Protein AF-A0A9X0A479-F1 (afdb_monomer)

InterPro domains:
  IPR013594 Dynein heavy chain, tail [PF08385] (44-333)
  IPR026983 Dynein heavy chain [PTHR46532] (51-333)

Sequence (354 aa):
MNRDSGGIVWHSKLYNDSLTPKTAKIFNRRSSFSESSSGLDTTELWTDSPWPARNNVCFTSLNSFMERCNDVLELVQTTQHFEMLTCTAEVGGAGGNSLDSQVKEIHLKFLEAVRSFQQMPHDVLNANETQEFEREFFAFRSVIRDLEHNLADVMRQSFKQCWDTRAKLRLLEVFEGISGRELVQTNLRDTFTTLVHGFTQELLDMRTFFESHMDSPPAYPHLPPVANKLLWLRGFKIHIQEPMSRLHRVSPASLKGDEGWRLRDTYSDIIKDIEKCEAETIRHWQSTMEPELRTKLKQPLLISEPESEGSRPTLHVNFDPELMLLLREVHYLGGETILGTSSRPCPCTAEINR

Foldseek 3Di:
DDDDDPDDDPPPPDDDDDPDPPPDDDPDDDDDDDDDDDDDPPPPPVPVDPDDDPPDPVVVLVVLLVVLVVLVVCVVLLVVLLVLLVVLLVVDDQDPPVLSVLSVVLSVLLVVLVVQLVPDPDDSSDSVPPPVNVVSSVVSVVSSLVSLVSVLVSLVVSLVSDPDLVSNLVSLVSSLSSCPDPSSVVSCVVVLLVSLVVLLVVLVVLVVVCVVCLVPPDDDPPAQPLLRNLLRLVVSLCVLVVSVVSCCVRPVPSLPDDSVVSSVVSSVVSNVVSVVSNVVSVVVLVVVLPVVLVVQVPDDQWDWDDDDPPDDTDIDGPDDVVNVSSVSVCCSVVDCPRVPDDDDDDPPPPPDDD

Mean predicted aligned error: 15.52 Å

Secondary structure (DSSP, 8-state):
---------------SS------------------------TT---TT-SSPPTT-HHHHHHHHHHHHHHHHHHHHHHHHHHHHHHHHHSS--SS-HHHHHHHHHHHHHHHHHHHHHHT--S-TT-TT-HHHHHHHHHHHHHHHHHHHHHHHHHHHHHHHH--SHHHHHHHHHHTHHHHTSHHHHHHHHHHHHHHHHHHHHHHHHHHHHHHHHSSSPPPPTT--HHHHHHHHHHHHHHHHHHHHHHHHHH-TTTTSSHHHHHHHHHHHHHHHHHHHHHHHHHHHHHHHHHHHHHHHTTS-SEEEPP--TT-PPPEEE---HHHHHHHHHHHHHHSHHHH--S----GGGSSS--

Structure (mmCIF, N/CA/C/O backbone):
data_AF-A0A9X0A479-F1
#
_entry.id   AF-A0A9X0A479-F1
#
loop_
_atom_site.group_PDB
_atom_site.id
_atom_site.type_symbol
_atom_site.label_atom_id
_atom_site.label_alt_id
_atom_site.label_comp_id
_atom_site.label_asym_id
_atom_site.label_entity_id
_atom_site.label_seq_id
_atom_site.pdbx_PDB_ins_code
_atom_site.Cartn_x
_atom_site.Cartn_y
_atom_site.Cartn_z
_atom_site.occupancy
_atom_site.B_iso_or_equiv
_atom_site.auth_seq_id
_atom_site.auth_comp_id
_atom_site.auth_asym_id
_atom_site.auth_atom_id
_atom_site.pdbx_PDB_model_num
ATOM 1 N N . MET A 1 1 ? -17.893 50.246 -5.402 1.00 34.44 1 MET A N 1
ATOM 2 C CA . MET A 1 1 ? -17.457 48.909 -5.863 1.00 34.44 1 MET A CA 1
ATOM 3 C C . MET A 1 1 ? -15.937 48.923 -5.790 1.00 34.44 1 MET A C 1
ATOM 5 O O . MET A 1 1 ? -15.372 49.811 -6.396 1.00 34.44 1 MET A O 1
ATOM 9 N N . ASN A 1 2 ? -15.201 48.138 -5.014 1.00 32.62 2 ASN A N 1
ATOM 10 C CA . ASN A 1 2 ? -15.458 46.924 -4.251 1.00 32.62 2 ASN A CA 1
ATOM 11 C C . ASN A 1 2 ? -14.479 46.957 -3.052 1.00 32.62 2 ASN A C 1
ATOM 13 O O . ASN A 1 2 ? -13.333 47.362 -3.231 1.00 32.62 2 ASN A O 1
ATOM 17 N N . ARG A 1 3 ? -14.925 46.617 -1.836 1.00 31.70 3 ARG A N 1
ATOM 18 C CA . ARG A 1 3 ? -14.049 46.437 -0.664 1.00 31.70 3 ARG A CA 1
ATOM 19 C C . ARG A 1 3 ? -13.699 44.953 -0.591 1.00 31.70 3 ARG A C 1
ATOM 21 O O . ARG A 1 3 ? -14.545 44.167 -0.174 1.00 31.70 3 ARG A O 1
ATOM 28 N N . ASP A 1 4 ? -12.480 44.587 -0.970 1.00 34.41 4 ASP A N 1
ATOM 29 C CA . ASP A 1 4 ? -11.977 43.230 -0.755 1.00 34.41 4 ASP A CA 1
ATOM 30 C C . ASP A 1 4 ? -11.660 43.041 0.732 1.00 34.41 4 ASP A C 1
ATOM 32 O O . ASP A 1 4 ? -10.726 43.620 1.286 1.00 34.41 4 ASP A O 1
ATOM 36 N N . SER A 1 5 ? -12.504 42.252 1.391 1.00 35.47 5 SER A N 1
ATOM 37 C CA . SER A 1 5 ? -12.348 41.835 2.783 1.00 35.47 5 SER A CA 1
ATOM 38 C C . SER A 1 5 ? -11.637 40.484 2.791 1.00 35.47 5 SER A C 1
ATOM 40 O O . SER A 1 5 ? -12.278 39.437 2.766 1.00 35.47 5 SER A O 1
ATOM 42 N N . GLY A 1 6 ? -10.304 40.498 2.783 1.00 36.69 6 GLY A N 1
ATOM 43 C CA . GLY A 1 6 ? -9.494 39.304 3.019 1.00 36.69 6 GLY A CA 1
ATOM 44 C C . GLY A 1 6 ? -9.513 38.934 4.503 1.00 36.69 6 GLY A C 1
ATOM 45 O O . GLY A 1 6 ? -8.670 39.394 5.268 1.00 36.69 6 GLY A O 1
ATOM 46 N N . GLY A 1 7 ? -10.496 38.137 4.922 1.00 32.25 7 GLY A N 1
ATOM 47 C CA . GLY A 1 7 ? -10.534 37.547 6.258 1.00 32.25 7 GLY A CA 1
ATOM 48 C C . GLY A 1 7 ? -9.539 36.393 6.361 1.00 32.25 7 GLY A C 1
ATOM 49 O O . GLY A 1 7 ? -9.721 35.358 5.727 1.00 32.25 7 GLY A O 1
ATOM 50 N N . ILE A 1 8 ? -8.490 36.564 7.164 1.00 37.56 8 ILE A N 1
ATOM 51 C CA . ILE A 1 8 ? -7.591 35.478 7.566 1.00 37.56 8 ILE A CA 1
ATOM 52 C C . ILE A 1 8 ? -8.335 34.628 8.601 1.00 37.56 8 ILE A C 1
ATOM 54 O O . ILE A 1 8 ? -8.638 35.096 9.700 1.00 37.56 8 ILE A O 1
ATOM 58 N N . VAL A 1 9 ? -8.645 33.382 8.241 1.00 31.02 9 VAL A N 1
ATOM 59 C CA . VAL A 1 9 ? -9.203 32.384 9.159 1.00 31.02 9 VAL A CA 1
ATOM 60 C C . VAL A 1 9 ? -8.082 31.928 10.089 1.00 31.02 9 VAL A C 1
ATOM 62 O O . VAL A 1 9 ? -7.182 31.188 9.694 1.00 31.02 9 VAL A O 1
ATOM 65 N N . TRP A 1 10 ? -8.118 32.385 11.338 1.00 33.25 10 TRP A N 1
ATOM 66 C CA . TRP A 1 10 ? -7.274 31.832 12.389 1.00 33.25 10 TRP A CA 1
ATOM 67 C C . TRP A 1 10 ? -7.778 30.428 12.725 1.00 33.25 10 TRP A C 1
ATOM 69 O O . TRP A 1 10 ? -8.815 30.267 13.367 1.00 33.25 10 TRP A O 1
ATOM 79 N N . HIS A 1 11 ? -7.052 29.397 12.294 1.00 27.09 11 HIS A N 1
ATOM 80 C CA . HIS A 1 11 ? -7.255 28.051 12.816 1.00 27.09 11 HIS A CA 1
ATOM 81 C C . HIS A 1 11 ? -6.824 28.026 14.287 1.00 27.09 11 HIS A C 1
ATOM 83 O O . HIS A 1 11 ? -5.636 28.033 14.609 1.00 27.09 11 HIS A O 1
ATOM 89 N N . SER A 1 12 ? -7.808 28.009 15.183 1.00 27.80 12 SER A N 1
ATOM 90 C CA . SER A 1 12 ? -7.617 27.690 16.592 1.00 27.80 12 SER A CA 1
ATOM 91 C C . SER A 1 12 ? -7.165 26.232 16.705 1.00 27.80 12 SER A C 1
ATOM 93 O O . SER A 1 12 ? -7.955 25.309 16.516 1.00 27.80 12 SER A O 1
ATOM 95 N N . LYS A 1 13 ? -5.872 26.014 16.973 1.00 34.94 13 LYS A N 1
ATOM 96 C CA . LYS A 1 13 ? -5.369 24.740 17.498 1.00 34.94 13 LYS A CA 1
ATOM 97 C C . LYS A 1 13 ? -5.844 24.608 18.944 1.00 34.94 13 LYS A C 1
ATOM 99 O O . LYS A 1 13 ? -5.120 24.962 19.870 1.00 34.94 13 LYS A O 1
ATOM 104 N N . LEU A 1 14 ? -7.060 24.118 19.130 1.00 35.97 14 LEU A N 1
ATOM 105 C CA . LEU A 1 14 ? -7.501 23.544 20.395 1.00 35.97 14 LEU A CA 1
ATOM 106 C C . LEU A 1 14 ? -7.624 22.036 20.189 1.00 35.97 14 LEU A C 1
ATOM 108 O O . LEU A 1 14 ? -8.143 21.603 19.166 1.00 35.97 14 LEU A O 1
ATOM 112 N N . TYR A 1 15 ? -7.137 21.282 21.173 1.00 39.84 15 TYR A N 1
ATOM 113 C CA . TYR A 1 15 ? -7.084 19.818 21.250 1.00 39.84 15 TYR A CA 1
ATOM 114 C C . TYR A 1 15 ? -5.875 19.153 20.590 1.00 39.84 15 TYR A C 1
ATOM 116 O O . TYR A 1 15 ? -5.972 18.418 19.615 1.00 39.84 15 TYR A O 1
ATOM 124 N N . ASN A 1 16 ? -4.714 19.368 21.208 1.00 34.19 16 ASN A N 1
ATOM 125 C CA . ASN A 1 16 ? -3.752 18.287 21.397 1.00 34.19 16 ASN A CA 1
ATOM 126 C C . ASN A 1 16 ? -2.959 18.574 22.675 1.00 34.19 16 ASN A C 1
ATOM 128 O O . ASN A 1 16 ? -1.895 19.171 22.626 1.00 34.19 16 ASN A O 1
ATOM 132 N N . ASP A 1 17 ? -3.596 18.311 23.813 1.00 35.00 17 ASP A N 1
ATOM 133 C CA . ASP A 1 17 ? -2.983 17.970 25.100 1.00 35.00 17 ASP A CA 1
ATOM 134 C C . ASP A 1 17 ? -4.115 17.915 26.130 1.00 35.00 17 ASP A C 1
ATOM 136 O O . ASP A 1 17 ? -4.883 18.860 26.311 1.00 35.00 17 ASP A O 1
ATOM 140 N N . SER A 1 18 ? -4.262 16.758 26.764 1.00 35.91 18 SER A N 1
ATOM 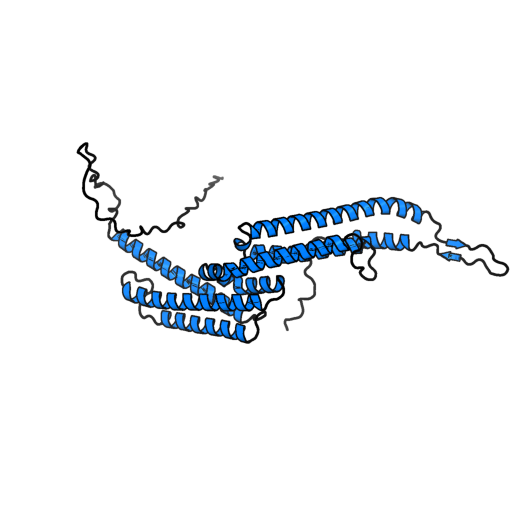141 C CA . SER A 1 18 ? -5.241 16.467 27.809 1.00 35.91 18 SER A CA 1
ATOM 142 C C . SER A 1 18 ? -5.257 17.553 28.896 1.00 35.91 18 SER A C 1
ATOM 144 O O . SER A 1 18 ? -4.352 17.607 29.729 1.00 35.91 18 SER A O 1
ATOM 146 N N . LEU A 1 19 ? -6.310 18.376 28.937 1.00 38.94 19 LEU A N 1
ATOM 147 C CA . LEU A 1 19 ? -6.573 19.353 30.005 1.00 38.94 19 LEU A CA 1
ATOM 148 C C . LEU A 1 19 ? -7.235 18.723 31.243 1.00 38.94 19 LEU A C 1
ATOM 150 O O . LEU A 1 19 ? -8.013 19.362 31.943 1.00 38.94 19 LEU A O 1
ATOM 154 N N . THR A 1 20 ? -6.888 17.483 31.570 1.00 41.25 20 THR A N 1
ATOM 155 C CA . THR A 1 20 ? -7.088 16.961 32.924 1.00 41.25 20 THR A CA 1
ATOM 156 C C . THR A 1 20 ? -5.779 17.135 33.687 1.00 41.25 20 THR A C 1
ATOM 158 O O . THR A 1 20 ? -4.797 16.461 33.350 1.00 41.25 20 THR A O 1
ATOM 161 N N . PRO A 1 21 ? -5.709 17.979 34.732 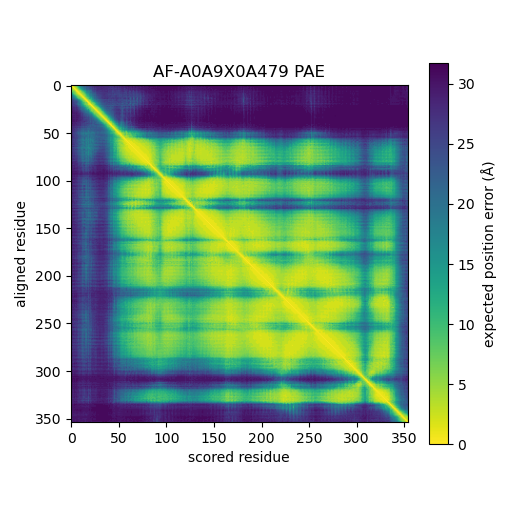1.00 33.81 21 PRO A N 1
ATOM 162 C CA . PRO A 1 21 ? -4.625 17.879 35.690 1.00 33.81 21 PRO A CA 1
ATOM 163 C C . PRO A 1 21 ? -4.687 16.471 36.286 1.00 33.81 21 PRO A C 1
ATOM 165 O O . PRO A 1 21 ? -5.645 16.121 36.974 1.00 33.81 21 PRO A O 1
ATOM 168 N N . LYS A 1 22 ? -3.681 15.637 36.000 1.00 39.16 22 LYS A N 1
ATOM 169 C CA . LYS A 1 22 ? -3.496 14.364 36.702 1.00 39.16 22 LYS A CA 1
ATOM 170 C C . LYS A 1 22 ? -3.391 14.699 38.187 1.00 39.16 22 LYS A C 1
ATOM 172 O O . LYS A 1 22 ? -2.419 15.323 38.607 1.00 39.16 22 LYS A O 1
ATOM 177 N N . THR A 1 23 ? -4.388 14.312 38.975 1.00 41.09 23 THR A N 1
ATOM 178 C CA . THR A 1 23 ? -4.387 14.443 40.434 1.00 41.09 23 THR A CA 1
ATOM 179 C C . THR A 1 23 ? -3.278 13.571 41.020 1.00 41.09 23 THR A C 1
ATOM 181 O O . THR A 1 23 ? -3.495 12.424 41.411 1.00 41.09 23 THR A O 1
ATOM 184 N N . ALA A 1 24 ? -2.058 14.104 41.053 1.00 34.56 24 ALA A N 1
ATOM 185 C CA . ALA A 1 24 ? -0.937 13.519 41.762 1.00 34.56 24 ALA A CA 1
ATOM 186 C C . ALA A 1 24 ? -0.966 14.010 43.213 1.00 34.56 24 ALA A C 1
ATOM 188 O O . ALA A 1 24 ? -0.795 15.190 43.510 1.00 34.56 24 ALA A O 1
ATOM 189 N N . LYS A 1 25 ? -1.199 13.059 44.117 1.00 45.91 25 LYS A N 1
ATOM 190 C CA . LYS A 1 25 ? -1.048 13.181 45.567 1.00 45.91 25 LYS A CA 1
ATOM 191 C C . LYS A 1 25 ? 0.316 13.791 45.917 1.00 45.91 25 LYS A C 1
ATOM 193 O O . LYS A 1 25 ? 1.318 13.088 45.859 1.00 45.91 25 LYS A O 1
ATOM 198 N N . ILE A 1 26 ? 0.358 15.050 46.350 1.00 36.00 26 ILE A N 1
ATOM 199 C CA . ILE A 1 26 ? 1.506 15.613 47.076 1.00 36.00 26 ILE A CA 1
ATOM 200 C C . ILE A 1 26 ? 0.970 16.500 48.204 1.00 36.00 26 ILE A C 1
ATOM 202 O O . ILE A 1 26 ? 0.875 17.714 48.082 1.00 36.00 26 ILE A O 1
ATOM 206 N N . PHE A 1 27 ? 0.614 15.875 49.326 1.00 33.00 27 PHE A N 1
ATOM 207 C CA . PHE A 1 27 ? 0.441 16.569 50.601 1.00 33.00 27 PHE A CA 1
ATOM 208 C C . PHE A 1 27 ? 1.274 15.845 51.658 1.00 33.00 27 PHE A C 1
ATOM 210 O O . PHE A 1 27 ? 0.794 14.948 52.341 1.00 33.00 27 PHE A O 1
ATOM 217 N N . ASN A 1 28 ? 2.568 16.164 51.701 1.00 38.69 28 ASN A N 1
ATOM 218 C CA . ASN A 1 28 ? 3.372 16.192 52.924 1.00 38.69 28 ASN A CA 1
ATOM 219 C C . ASN A 1 28 ? 4.810 16.601 52.589 1.00 38.69 28 ASN A C 1
ATOM 221 O O . ASN A 1 28 ? 5.664 15.767 52.292 1.00 38.69 28 ASN A O 1
ATOM 225 N N . ARG A 1 29 ? 5.113 17.894 52.711 1.00 28.58 29 ARG A N 1
ATOM 226 C CA . ARG A 1 29 ? 6.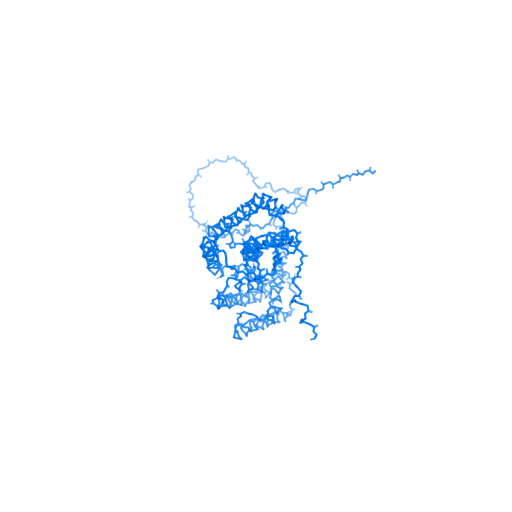448 18.312 53.141 1.00 28.58 29 ARG A CA 1
ATOM 227 C C . ARG A 1 29 ? 6.347 19.584 53.967 1.00 28.58 29 ARG A C 1
ATOM 229 O O . ARG A 1 29 ? 5.858 20.609 53.512 1.00 28.58 29 ARG A O 1
ATOM 236 N N . ARG A 1 30 ? 6.781 19.436 55.218 1.00 28.73 30 ARG A N 1
ATOM 237 C CA . ARG A 1 30 ? 6.921 20.470 56.237 1.00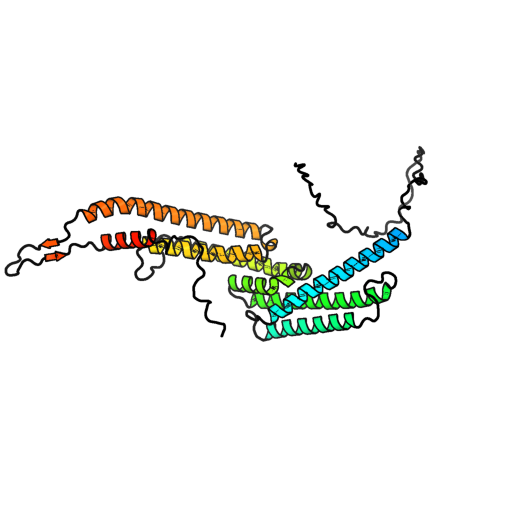 28.73 30 ARG A CA 1
ATOM 238 C C . ARG A 1 30 ? 7.722 21.668 55.730 1.00 28.73 30 ARG A C 1
ATOM 240 O O . ARG A 1 30 ? 8.791 21.504 55.153 1.00 28.73 30 ARG A O 1
ATOM 247 N N . SER A 1 31 ? 7.167 22.832 56.052 1.00 35.84 31 SER A N 1
ATOM 248 C CA . SER A 1 31 ? 7.804 24.084 56.462 1.00 35.84 31 SER A CA 1
ATOM 249 C C . SER A 1 31 ? 9.333 24.116 56.513 1.00 35.84 31 SER A C 1
ATOM 251 O O . SER A 1 31 ? 9.943 23.509 57.395 1.00 35.84 31 SER A O 1
ATOM 253 N N . SER A 1 32 ? 9.903 24.982 55.685 1.00 34.62 32 SER A N 1
ATOM 254 C CA . SER A 1 32 ? 10.980 25.891 56.078 1.00 34.62 32 SER A CA 1
ATOM 255 C C . SER A 1 32 ? 11.238 26.824 54.904 1.00 34.62 32 SER A C 1
ATOM 257 O O . SER A 1 32 ? 11.908 26.412 53.969 1.00 34.62 32 SER A O 1
ATOM 259 N N . PHE A 1 33 ? 10.686 28.034 54.915 1.00 27.77 33 PHE A N 1
ATOM 260 C CA . PHE A 1 33 ? 11.393 29.220 54.435 1.00 27.77 33 PHE A CA 1
ATOM 261 C C . PHE A 1 33 ? 10.680 30.471 54.949 1.00 27.77 33 PHE A C 1
ATOM 263 O O . PHE A 1 33 ? 9.456 30.539 55.026 1.00 27.77 33 PHE A O 1
ATOM 270 N N . SER A 1 34 ? 11.521 31.374 55.421 1.00 30.44 34 SER A N 1
ATOM 271 C CA . SER A 1 34 ? 11.276 32.564 56.217 1.00 30.44 34 SER A CA 1
ATOM 272 C C . SER A 1 34 ? 10.454 33.638 55.512 1.00 30.44 34 SER A C 1
ATOM 274 O O . SER A 1 34 ? 10.446 33.740 54.289 1.00 30.44 34 SER A O 1
ATOM 276 N N . GLU A 1 35 ? 9.836 34.466 56.350 1.00 35.22 35 GLU A N 1
ATOM 277 C CA . GLU A 1 35 ? 9.170 35.729 56.050 1.00 35.22 35 GLU A CA 1
ATOM 278 C C . GLU A 1 35 ? 9.875 36.582 54.985 1.00 35.22 35 GLU A C 1
ATOM 280 O O . GLU A 1 35 ? 11.047 36.933 55.111 1.00 35.22 35 GLU A O 1
ATOM 285 N N . SER A 1 36 ? 9.091 37.042 54.014 1.00 29.17 36 SER A N 1
ATOM 286 C CA . SER A 1 36 ? 9.072 38.456 53.642 1.00 29.17 36 SER A CA 1
ATOM 287 C C . SER A 1 36 ? 7.693 38.802 53.080 1.00 29.17 36 SER A C 1
ATOM 289 O O . SER A 1 36 ? 7.329 38.482 51.951 1.00 29.17 36 SER A O 1
ATOM 291 N N . SER A 1 37 ? 6.876 39.433 53.922 1.00 36.78 37 SER A N 1
ATOM 292 C CA . SER A 1 37 ? 5.625 40.039 53.493 1.00 36.78 37 SER A CA 1
ATOM 293 C C . SER A 1 37 ? 5.932 41.266 52.635 1.00 36.78 37 SER A C 1
ATOM 295 O O . SER A 1 37 ? 6.437 42.272 53.131 1.00 36.78 37 SER A O 1
ATOM 297 N N . SER A 1 38 ? 5.560 41.219 51.365 1.00 34.16 38 SER A N 1
ATOM 298 C CA . SER A 1 38 ? 5.108 42.414 50.658 1.00 34.16 38 SER A CA 1
ATOM 299 C C . SER A 1 38 ? 3.897 41.998 49.840 1.00 34.16 38 SER A C 1
ATOM 301 O O . SER A 1 38 ? 3.958 41.054 49.055 1.00 34.16 38 SER A O 1
ATOM 303 N N . GLY A 1 39 ? 2.761 42.600 50.181 1.00 44.34 39 GLY A N 1
ATOM 304 C CA . GLY A 1 39 ? 1.451 42.185 49.720 1.00 44.34 39 GLY A CA 1
ATOM 305 C C . GLY A 1 39 ? 1.307 42.286 48.208 1.00 44.34 39 GLY A C 1
ATOM 306 O O . GLY A 1 39 ? 1.526 43.340 47.622 1.00 44.34 39 GLY A O 1
ATOM 307 N N . LEU A 1 40 ? 0.843 41.197 47.610 1.00 36.06 40 LEU A N 1
ATOM 308 C CA . LEU A 1 40 ? -0.198 41.279 46.601 1.00 36.06 40 LEU A CA 1
ATOM 309 C C . LEU A 1 40 ? -1.297 40.318 47.026 1.00 36.06 40 LEU A C 1
ATOM 311 O O . LEU A 1 40 ? -1.213 39.099 46.868 1.00 36.06 40 LEU A O 1
ATOM 315 N N . ASP A 1 41 ? -2.298 40.926 47.641 1.00 38.19 41 ASP A N 1
ATOM 316 C CA . ASP A 1 41 ? -3.613 40.373 47.870 1.00 38.19 41 ASP A CA 1
ATOM 317 C C . ASP A 1 41 ? -4.170 39.937 46.503 1.00 38.19 41 ASP A C 1
ATOM 319 O O . ASP A 1 41 ? -4.655 40.740 45.714 1.00 38.19 41 ASP A O 1
ATOM 323 N N . THR A 1 42 ? -4.040 38.652 46.162 1.00 44.53 42 THR A N 1
ATOM 324 C CA . THR A 1 42 ? -4.660 38.074 44.949 1.00 44.53 42 THR A CA 1
ATOM 325 C C . THR A 1 42 ? -6.161 37.828 45.144 1.00 44.53 42 THR A C 1
ATOM 327 O O . THR A 1 42 ? -6.806 37.154 44.342 1.00 44.53 42 THR A O 1
ATOM 330 N N . THR A 1 43 ? -6.721 38.433 46.191 1.00 45.91 43 THR A N 1
ATOM 331 C CA . THR A 1 43 ? -8.146 38.552 46.482 1.00 45.91 43 THR A CA 1
ATOM 332 C C . THR A 1 43 ? -8.727 39.884 46.003 1.00 45.91 43 THR A C 1
ATOM 334 O O . THR A 1 43 ? -9.807 40.268 46.441 1.00 45.91 43 THR A O 1
ATOM 337 N N . GLU A 1 44 ? -8.097 40.567 45.040 1.00 46.25 44 GLU A N 1
ATOM 338 C CA . GLU A 1 44 ? -8.847 41.439 44.128 1.00 46.25 44 GLU A CA 1
ATOM 339 C C . GLU A 1 44 ? -9.724 40.555 43.224 1.00 46.25 44 GLU A C 1
ATOM 341 O O . GLU A 1 44 ? -9.439 40.290 42.052 1.00 46.25 44 GLU A O 1
ATOM 346 N N . LEU A 1 45 ? -10.815 40.040 43.805 1.00 54.03 45 LEU A N 1
ATOM 347 C CA . LEU A 1 45 ? -11.988 39.676 43.031 1.00 54.03 45 LEU A CA 1
ATOM 348 C C . LEU A 1 45 ? -12.372 40.930 42.252 1.00 54.03 45 LEU A C 1
ATOM 350 O O . LEU A 1 45 ? -12.763 41.933 42.840 1.00 54.03 45 LEU A O 1
ATOM 354 N N . TRP A 1 46 ? -12.261 40.856 40.932 1.00 47.16 46 TRP A N 1
ATOM 355 C CA . TRP A 1 46 ? -12.820 41.821 40.000 1.00 47.16 46 TRP A CA 1
ATOM 356 C C . TRP A 1 46 ? -14.346 41.824 40.182 1.00 47.16 46 TRP A C 1
ATOM 358 O O . TRP A 1 46 ? -15.065 41.127 39.469 1.00 47.16 46 TRP A O 1
ATOM 368 N N . THR A 1 47 ? -14.844 42.537 41.193 1.00 53.94 47 THR A N 1
ATOM 369 C CA . THR A 1 47 ? -16.268 42.622 41.550 1.00 53.94 47 THR A CA 1
ATOM 370 C C . THR A 1 47 ? -17.074 43.454 40.553 1.00 53.94 47 THR A C 1
ATOM 372 O O . THR A 1 47 ? -18.291 43.322 40.524 1.00 53.94 47 THR A O 1
ATOM 375 N N . ASP A 1 48 ? -16.397 44.220 39.690 1.00 54.81 48 ASP A N 1
ATOM 376 C CA . ASP A 1 48 ? -16.976 45.010 38.590 1.00 54.81 48 ASP A CA 1
ATOM 377 C C . ASP A 1 48 ? -16.731 44.392 37.199 1.00 54.81 48 ASP A C 1
ATOM 379 O O . ASP A 1 48 ? -16.782 45.063 36.167 1.00 54.81 48 ASP A O 1
ATOM 383 N N . SER A 1 49 ? -16.458 43.088 37.134 1.00 58.62 49 SER A N 1
ATOM 384 C CA . SER A 1 49 ? -16.487 42.386 35.854 1.00 58.62 49 SER A CA 1
ATOM 385 C C . SER A 1 49 ? -17.943 42.091 35.463 1.00 58.62 49 SER A C 1
ATOM 387 O O . SER A 1 49 ? -18.645 41.434 36.231 1.00 58.62 49 SER A O 1
ATOM 389 N N . PRO A 1 50 ? -18.411 42.466 34.254 1.00 69.06 50 PRO A N 1
ATOM 390 C CA . PRO A 1 50 ? -19.705 42.006 33.738 1.00 69.06 50 PRO A CA 1
ATOM 391 C C . PRO A 1 50 ? -19.720 40.489 33.477 1.00 69.06 50 PRO A C 1
ATOM 393 O O . PRO A 1 50 ? -20.762 39.925 33.144 1.00 69.06 50 PRO A O 1
ATOM 396 N N . TRP A 1 51 ? -18.565 39.824 33.604 1.00 64.38 51 TRP A N 1
ATOM 397 C CA . TRP A 1 51 ? -18.424 38.388 33.438 1.00 64.38 51 TRP A CA 1
ATOM 398 C C . TRP A 1 51 ? -18.597 37.643 34.763 1.00 64.38 51 TRP A C 1
ATOM 400 O O . TRP A 1 51 ? -17.980 38.020 35.762 1.00 64.38 51 TRP A O 1
ATOM 410 N N . PRO A 1 52 ? -19.368 36.541 34.768 1.00 68.81 52 PRO A N 1
ATOM 411 C CA . PRO A 1 52 ? -19.534 35.709 35.948 1.00 68.81 52 PRO A CA 1
ATOM 412 C C . PRO A 1 52 ? -18.189 35.163 36.452 1.00 68.81 52 PRO A C 1
ATOM 414 O O . PRO A 1 52 ? -17.280 34.881 35.671 1.00 68.81 52 PRO A O 1
ATOM 417 N N . ALA A 1 53 ? -18.075 34.987 37.773 1.00 75.06 53 ALA A N 1
ATOM 418 C CA . ALA A 1 53 ? -16.887 34.419 38.409 1.00 75.06 53 ALA A CA 1
ATOM 419 C C . ALA A 1 53 ? -16.492 33.065 37.784 1.00 75.06 53 ALA A C 1
ATOM 421 O O . ALA A 1 53 ? -17.358 32.293 37.369 1.00 75.06 53 ALA A O 1
ATOM 422 N N . ARG A 1 54 ? -15.187 32.742 37.774 1.00 66.62 54 ARG A N 1
ATOM 423 C CA . ARG A 1 54 ? -14.629 31.530 37.128 1.00 66.62 54 ARG A CA 1
ATOM 424 C C . ARG A 1 54 ? -15.303 30.209 37.541 1.00 66.62 54 ARG A C 1
ATOM 426 O O . ARG A 1 54 ? -15.292 29.272 36.756 1.00 66.62 54 ARG A O 1
ATOM 433 N N . ASN A 1 55 ? -15.920 30.151 38.724 1.00 71.06 55 ASN A N 1
ATOM 434 C CA . ASN A 1 55 ? -16.591 28.960 39.264 1.00 71.06 55 ASN A CA 1
ATOM 435 C C . ASN A 1 55 ? -18.127 29.074 39.262 1.00 71.06 55 ASN A C 1
ATOM 437 O O . ASN A 1 55 ? -18.797 28.455 40.086 1.00 71.06 55 ASN A O 1
ATOM 441 N N . ASN A 1 56 ? -18.708 29.904 38.394 1.00 80.50 56 ASN A N 1
ATOM 442 C CA . ASN A 1 56 ? -20.160 30.026 38.306 1.00 80.50 56 ASN A CA 1
ATOM 443 C C . ASN A 1 56 ? -20.798 28.709 37.808 1.00 80.50 56 ASN A C 1
ATOM 445 O O . ASN A 1 56 ? -20.261 28.022 36.935 1.00 80.50 56 ASN A O 1
ATOM 449 N N . VAL A 1 57 ? -21.970 28.374 38.352 1.00 79.12 57 VAL A N 1
ATOM 450 C CA . VAL A 1 57 ? -22.788 27.199 38.002 1.00 79.12 57 VAL A CA 1
ATOM 451 C C . VAL A 1 57 ? -23.058 27.118 36.495 1.00 79.12 57 VAL A C 1
ATOM 453 O O . VAL A 1 57 ? -23.127 26.018 35.942 1.00 79.12 57 VAL A O 1
ATOM 456 N N . CYS A 1 58 ? -23.128 28.262 35.802 1.00 80.88 58 CYS A N 1
ATOM 457 C CA . CYS A 1 58 ? -23.267 28.301 34.346 1.00 80.88 58 CYS A CA 1
ATOM 458 C C . CYS A 1 58 ? -22.099 27.616 33.615 1.00 80.88 58 CYS A C 1
ATOM 460 O O . CYS A 1 58 ? -22.336 26.875 32.665 1.00 80.88 58 CYS A O 1
ATOM 462 N N . PHE A 1 59 ? -20.854 27.791 34.077 1.00 84.62 59 PHE A N 1
ATOM 463 C CA . PHE A 1 59 ? -19.683 27.138 33.482 1.00 84.62 59 PHE A CA 1
ATOM 464 C C . PHE A 1 59 ? -19.646 25.639 33.788 1.00 84.62 59 PHE A C 1
ATOM 466 O O . PHE A 1 59 ? -19.257 24.854 32.932 1.00 84.62 59 PHE A O 1
ATOM 473 N N . THR A 1 60 ? -20.105 25.230 34.973 1.00 83.25 60 THR A N 1
ATOM 474 C CA . THR A 1 60 ? -20.184 23.804 35.345 1.00 83.25 60 THR A CA 1
ATOM 475 C C . THR A 1 60 ? -21.229 23.073 34.500 1.00 83.25 60 THR A C 1
ATOM 477 O O . THR A 1 60 ? -20.967 21.992 33.974 1.00 83.25 60 THR A O 1
ATOM 480 N N . SER A 1 61 ? -22.392 23.701 34.308 1.00 83.50 61 SER A N 1
ATOM 481 C CA . SER A 1 61 ? -23.472 23.163 33.472 1.00 83.50 61 SER A CA 1
ATOM 482 C C . SER A 1 61 ? -23.046 23.082 32.003 1.00 83.50 61 SER A C 1
ATOM 484 O O . SER A 1 61 ? -23.268 22.066 31.350 1.00 83.50 61 SER A O 1
ATOM 486 N N . LEU A 1 62 ? -22.373 24.124 31.497 1.00 86.12 62 LEU A N 1
ATOM 487 C CA . LEU A 1 62 ? -21.845 24.143 30.134 1.00 86.12 62 LEU A CA 1
ATOM 488 C C . LEU A 1 62 ? -20.767 23.072 29.920 1.00 86.12 62 LEU A C 1
ATOM 490 O O . LEU A 1 62 ? -20.829 22.365 28.921 1.00 86.12 62 LEU A O 1
ATOM 494 N N . ASN A 1 63 ? -19.813 22.918 30.844 1.00 86.94 63 ASN A N 1
ATOM 495 C CA . ASN A 1 63 ? -18.792 21.869 30.750 1.00 86.94 63 ASN A CA 1
ATOM 496 C C . ASN A 1 63 ? -19.413 20.471 30.730 1.00 86.94 63 ASN A C 1
ATOM 498 O O . ASN A 1 63 ? -19.066 19.683 29.858 1.00 86.94 63 ASN A O 1
ATOM 502 N N . SER A 1 64 ? -20.374 20.196 31.615 1.00 84.94 64 SER A N 1
ATOM 503 C CA . SER A 1 64 ? -21.057 18.893 31.666 1.00 84.94 64 SER A CA 1
ATOM 504 C C . SER A 1 64 ? -21.803 18.595 30.359 1.00 84.94 64 SER A C 1
ATOM 506 O O . SER A 1 64 ? -21.769 17.480 29.843 1.00 84.94 64 SER A O 1
ATOM 508 N N . PHE A 1 65 ? -22.440 19.613 29.769 1.00 86.56 65 PHE A N 1
ATOM 509 C CA . PHE A 1 65 ? -23.080 19.482 28.461 1.00 86.56 65 PHE A CA 1
ATOM 510 C C . PHE A 1 65 ? -22.063 19.263 27.328 1.00 86.56 65 PHE A C 1
ATOM 512 O O . PHE A 1 65 ? -22.293 18.425 26.457 1.00 86.56 65 PHE A O 1
ATOM 519 N N . MET A 1 66 ? -20.927 19.971 27.336 1.00 89.25 66 MET A N 1
ATOM 520 C CA . MET A 1 66 ? -19.858 19.779 26.347 1.00 89.25 66 MET A CA 1
ATOM 521 C C . MET A 1 66 ? -19.244 18.379 26.428 1.00 89.25 66 MET A C 1
ATOM 523 O O . MET A 1 66 ? -19.028 17.757 25.391 1.00 89.25 66 MET A O 1
ATOM 527 N N . GLU A 1 67 ? -18.995 17.864 27.633 1.00 86.75 67 GLU A N 1
ATOM 528 C CA . GLU A 1 67 ? -18.549 16.481 27.843 1.00 86.75 67 GLU A CA 1
ATOM 529 C C . GLU A 1 67 ? -19.559 15.494 27.259 1.00 86.75 67 GLU A C 1
ATOM 531 O O . GLU A 1 67 ? -19.181 14.633 26.465 1.00 86.75 67 GLU A O 1
ATOM 536 N N . ARG A 1 68 ? -20.858 15.703 27.512 1.00 87.38 68 ARG A N 1
ATOM 537 C CA . ARG A 1 68 ? -21.898 14.860 26.918 1.00 87.38 68 ARG A CA 1
ATOM 538 C C . ARG A 1 68 ? -21.927 14.933 25.391 1.00 87.38 68 ARG A C 1
ATOM 540 O O . ARG A 1 68 ? -22.096 13.914 24.731 1.00 87.38 68 ARG A O 1
ATOM 547 N N . CYS A 1 69 ? -21.738 16.115 24.809 1.00 89.81 69 CYS A N 1
ATOM 548 C CA . CYS A 1 69 ? -21.661 16.266 23.355 1.00 89.81 69 CYS A CA 1
ATOM 549 C C . CYS A 1 69 ? -20.462 15.517 22.765 1.00 89.81 69 CYS A C 1
ATOM 551 O O . CYS A 1 69 ? -20.591 14.926 21.695 1.00 89.81 69 CYS A O 1
ATOM 553 N N . ASN A 1 70 ? -19.321 15.510 23.457 1.00 88.88 70 ASN A N 1
ATOM 554 C CA . ASN A 1 70 ? -18.148 14.744 23.038 1.00 88.88 70 ASN A CA 1
ATOM 555 C C . ASN A 1 70 ? -18.408 13.234 23.096 1.00 88.88 70 ASN A C 1
ATOM 557 O O . ASN A 1 70 ? -18.053 12.523 22.159 1.00 88.88 70 ASN A O 1
ATOM 561 N N . ASP A 1 71 ? -19.087 12.754 24.137 1.00 87.62 71 ASP A N 1
ATOM 562 C CA . ASP A 1 71 ? -19.477 11.347 24.257 1.00 87.62 71 ASP A CA 1
ATOM 563 C C . ASP A 1 71 ? -20.413 10.910 23.117 1.00 87.62 71 ASP A C 1
ATOM 565 O O . ASP A 1 71 ? -20.214 9.864 22.496 1.00 87.62 71 ASP A O 1
ATOM 569 N N . VAL A 1 72 ? -21.412 11.734 22.783 1.00 87.62 72 VAL A N 1
ATOM 570 C CA . VAL A 1 72 ? -22.327 11.462 21.661 1.00 87.62 72 VAL A CA 1
ATOM 571 C C . VAL A 1 72 ? -21.610 11.555 20.319 1.00 87.62 72 VAL A C 1
ATOM 573 O O . VAL A 1 72 ? -21.871 10.752 19.425 1.00 87.62 72 VAL A O 1
ATOM 576 N N . LEU A 1 73 ? -20.686 12.502 20.166 1.00 89.25 73 LEU A N 1
ATOM 577 C CA . LEU A 1 73 ? -19.863 12.601 18.968 1.00 89.25 73 LEU A CA 1
ATOM 578 C C . LEU A 1 73 ? -19.037 11.325 18.768 1.00 89.25 73 LEU A C 1
ATOM 580 O O . LEU A 1 73 ? -19.033 10.779 17.666 1.00 89.25 73 LEU A O 1
ATOM 584 N N . GLU A 1 74 ? -18.397 10.818 19.823 1.00 86.38 74 GLU A N 1
ATOM 585 C CA . GLU A 1 74 ? -17.665 9.551 19.775 1.00 86.38 74 GLU A CA 1
ATOM 586 C C . GLU A 1 74 ? -18.600 8.388 19.417 1.00 86.38 74 GLU A C 1
ATOM 588 O O . GLU A 1 74 ? -18.284 7.585 18.540 1.00 86.38 74 GLU A O 1
ATOM 593 N N . LEU A 1 75 ? -19.789 8.311 20.016 1.00 87.00 75 LEU A N 1
ATOM 594 C CA . LEU A 1 75 ? -20.787 7.291 19.682 1.00 87.00 75 LEU A CA 1
ATOM 595 C C . LEU A 1 75 ? -21.165 7.311 18.189 1.00 87.00 75 LEU A C 1
ATOM 597 O O . LEU A 1 75 ? -21.196 6.269 17.532 1.00 87.00 75 LEU A O 1
ATOM 601 N N . VAL A 1 76 ? -21.434 8.491 17.630 1.00 87.88 76 VAL A N 1
ATOM 602 C CA . VAL A 1 76 ? -21.827 8.634 16.220 1.00 87.88 76 VAL A CA 1
ATOM 603 C C . VAL A 1 76 ? -20.658 8.304 15.292 1.00 87.88 76 VAL A C 1
ATOM 605 O O . VAL A 1 76 ? -20.835 7.558 14.331 1.00 87.88 76 VAL A O 1
ATOM 608 N N . GLN A 1 77 ? -19.451 8.786 15.596 1.00 87.62 77 GLN A N 1
ATOM 609 C CA . GLN A 1 77 ? -18.248 8.478 14.818 1.00 87.62 77 GLN A CA 1
ATOM 610 C C . GLN A 1 77 ? -17.924 6.983 14.846 1.00 87.62 77 GLN A C 1
ATOM 612 O O . GLN A 1 77 ? -17.627 6.382 13.814 1.00 87.62 77 GLN A O 1
ATOM 617 N N . THR A 1 78 ? -17.999 6.354 16.021 1.00 85.50 78 THR A N 1
ATOM 618 C CA . THR A 1 78 ? -17.777 4.912 16.149 1.00 85.50 78 THR A CA 1
ATOM 619 C C . THR A 1 78 ? -18.818 4.126 15.361 1.00 85.50 78 THR A C 1
ATOM 621 O O . THR A 1 78 ? -18.440 3.190 14.659 1.00 85.50 78 THR A O 1
ATOM 624 N N . THR A 1 79 ? -20.082 4.549 15.391 1.00 85.38 79 THR A N 1
ATOM 625 C CA . THR A 1 79 ? -21.155 3.925 14.608 1.00 85.38 79 THR A CA 1
ATOM 626 C C . THR A 1 79 ? -20.916 4.054 13.110 1.00 85.38 79 THR A C 1
ATOM 628 O O . THR A 1 79 ? -20.921 3.045 12.412 1.00 85.38 79 THR A O 1
ATOM 631 N N . GLN A 1 80 ? -20.576 5.249 12.625 1.00 85.44 80 GLN A N 1
ATOM 632 C CA . GLN A 1 80 ? -20.253 5.481 11.217 1.00 85.44 80 GLN A CA 1
ATOM 633 C C . GLN A 1 80 ? -19.104 4.580 10.730 1.00 85.44 80 GLN A C 1
ATOM 635 O O . GLN A 1 80 ? -19.185 3.985 9.655 1.00 85.44 80 GLN A O 1
ATOM 640 N N . HIS A 1 81 ? -18.037 4.433 11.523 1.00 81.25 81 HIS A N 1
ATOM 641 C CA . HIS A 1 81 ? -16.917 3.553 11.171 1.00 81.25 81 HIS A CA 1
ATOM 642 C C . HIS A 1 81 ? -17.331 2.073 11.092 1.00 81.25 81 HIS A C 1
ATOM 644 O O . HIS A 1 81 ? -16.854 1.351 10.216 1.00 81.25 81 HIS A O 1
ATOM 650 N N . PHE A 1 82 ? -18.216 1.616 11.984 1.00 80.88 82 PHE A N 1
ATOM 651 C CA . PHE A 1 82 ? -18.725 0.240 11.997 1.00 80.88 82 PHE A CA 1
ATOM 652 C C . PHE A 1 82 ? -19.859 -0.022 10.990 1.00 80.88 82 PHE A C 1
ATOM 654 O O . PHE A 1 82 ? -20.120 -1.177 10.663 1.00 80.88 82 PHE A O 1
ATOM 661 N N . GLU A 1 83 ? -20.499 1.008 10.446 1.00 78.94 83 GLU A N 1
ATOM 662 C CA . GLU A 1 83 ? -21.412 0.877 9.302 1.00 78.94 83 GLU A CA 1
ATOM 663 C C . GLU A 1 83 ? -20.643 0.739 7.984 1.00 78.94 83 GLU A C 1
ATOM 665 O O . GLU A 1 83 ? -21.017 -0.056 7.122 1.00 78.94 83 GLU A O 1
ATOM 670 N N . MET A 1 84 ? -19.500 1.422 7.842 1.00 74.50 84 MET A N 1
ATOM 671 C CA . MET A 1 84 ? -18.607 1.201 6.696 1.00 74.50 84 MET A CA 1
ATOM 672 C C . MET A 1 84 ? -18.077 -0.244 6.630 1.00 74.50 84 MET A C 1
ATOM 674 O O . MET A 1 84 ? -17.781 -0.729 5.539 1.00 74.50 84 MET A O 1
ATOM 678 N N . LEU A 1 85 ? -18.006 -0.954 7.765 1.00 71.44 85 LEU A N 1
ATOM 679 C CA . LEU A 1 85 ? -17.697 -2.392 7.825 1.00 71.44 85 LEU A CA 1
ATOM 680 C C . LEU A 1 85 ? -18.722 -3.264 7.101 1.00 71.44 85 LEU A C 1
ATOM 682 O O . LEU A 1 85 ? -18.359 -4.296 6.546 1.00 71.44 85 LEU A O 1
ATOM 686 N N . THR A 1 86 ? -19.998 -2.886 7.110 1.00 62.41 86 THR A N 1
ATOM 687 C CA . THR A 1 86 ? -21.063 -3.677 6.481 1.00 62.41 86 THR A CA 1
ATOM 688 C C . THR A 1 86 ? -20.863 -3.734 4.974 1.00 62.41 86 THR A C 1
ATOM 690 O O . THR A 1 86 ? -20.877 -4.812 4.386 1.00 62.41 86 THR A O 1
ATOM 693 N N . CYS A 1 87 ? -20.564 -2.584 4.365 1.00 57.00 87 CYS A N 1
ATOM 694 C CA . CYS A 1 87 ? -20.272 -2.490 2.937 1.00 57.00 87 CYS A CA 1
ATOM 695 C C . CYS A 1 87 ? -19.022 -3.289 2.540 1.00 57.00 87 CYS A C 1
ATOM 697 O O . CYS A 1 87 ? -18.907 -3.730 1.402 1.00 57.00 87 CYS A O 1
ATOM 699 N N . THR A 1 88 ? -18.070 -3.474 3.456 1.00 57.62 88 THR A N 1
ATOM 700 C CA . THR A 1 88 ? -16.792 -4.141 3.169 1.00 57.62 88 THR A CA 1
ATOM 701 C C . THR A 1 88 ? -16.847 -5.643 3.448 1.00 57.62 88 THR A C 1
ATOM 703 O O . THR A 1 88 ? -16.209 -6.414 2.731 1.00 57.62 88 THR A O 1
ATOM 706 N N . ALA A 1 89 ? -17.680 -6.074 4.402 1.00 55.47 89 ALA A N 1
ATOM 707 C CA . ALA A 1 89 ? -18.002 -7.475 4.682 1.00 55.47 89 ALA A CA 1
ATOM 708 C C . ALA A 1 89 ? -18.806 -8.157 3.555 1.00 55.47 89 ALA A C 1
ATOM 710 O O . ALA A 1 89 ? -18.793 -9.377 3.434 1.00 55.47 89 ALA A O 1
ATOM 711 N N . GLU A 1 90 ? -19.507 -7.399 2.708 1.00 52.44 90 GLU A N 1
ATOM 712 C CA . GLU A 1 90 ? -20.198 -7.950 1.530 1.00 52.44 90 GLU A CA 1
ATOM 713 C C . GLU A 1 90 ? -19.263 -8.146 0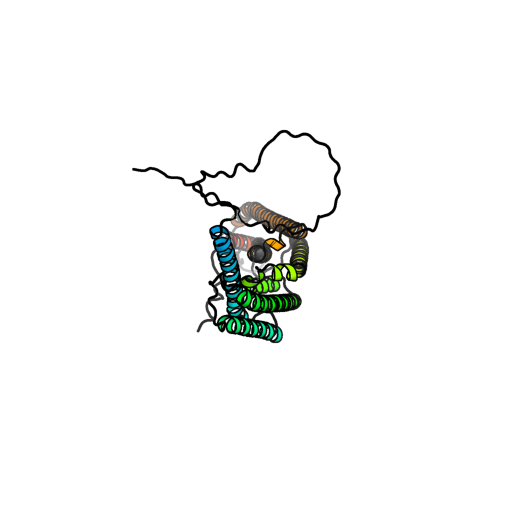.325 1.00 52.44 90 GLU A C 1
ATOM 715 O O . GLU A 1 90 ? -19.500 -9.012 -0.516 1.00 52.44 90 GLU A O 1
ATOM 720 N N . VAL A 1 91 ? -18.162 -7.390 0.261 1.00 52.66 91 VAL A N 1
ATOM 721 C CA . VAL A 1 91 ? -17.211 -7.364 -0.870 1.00 52.66 91 VAL A CA 1
ATOM 722 C C . VAL A 1 91 ? -16.091 -8.412 -0.708 1.00 52.66 91 VAL A C 1
ATOM 724 O O . VAL A 1 91 ? -15.101 -8.398 -1.436 1.00 52.66 91 VAL A O 1
ATOM 727 N N . GLY A 1 92 ? -16.252 -9.352 0.234 1.00 54.84 92 GLY A N 1
ATOM 728 C CA . GLY A 1 92 ? -15.298 -10.401 0.608 1.00 54.84 92 GLY A CA 1
ATOM 729 C C . GLY A 1 92 ? -14.414 -10.908 -0.540 1.00 54.84 92 GLY A C 1
ATOM 730 O O . GLY A 1 92 ? -14.892 -11.500 -1.505 1.00 54.84 92 GLY A O 1
ATOM 731 N N . GLY A 1 93 ? -13.100 -10.676 -0.433 1.00 52.22 93 GLY A N 1
ATOM 732 C CA . GLY A 1 93 ? -12.187 -10.966 -1.545 1.00 52.22 93 GLY A CA 1
ATOM 733 C C . GLY A 1 93 ? -10.748 -11.337 -1.194 1.00 52.22 93 GLY A C 1
ATOM 734 O O . GLY A 1 93 ? -9.942 -11.477 -2.109 1.00 52.22 93 GLY A O 1
ATOM 735 N N . ALA A 1 94 ? -10.382 -11.494 0.084 1.00 50.41 94 ALA A N 1
ATOM 736 C CA . ALA A 1 94 ? -8.983 -11.791 0.438 1.00 50.41 94 ALA A CA 1
ATOM 737 C C . ALA A 1 94 ? -8.768 -12.769 1.606 1.00 50.41 94 ALA A C 1
ATOM 739 O O . ALA A 1 94 ? -7.702 -13.374 1.681 1.00 50.41 94 ALA A O 1
ATOM 740 N N . GLY A 1 95 ? -9.750 -12.959 2.492 1.00 52.34 95 GLY A N 1
ATOM 741 C CA . GLY A 1 95 ? -9.691 -13.944 3.574 1.00 52.34 95 GLY A CA 1
ATOM 742 C C . GLY A 1 95 ? -10.678 -15.071 3.299 1.00 52.34 95 GLY A C 1
ATOM 743 O O . GLY A 1 95 ? -11.802 -14.797 2.893 1.00 52.34 95 GLY A O 1
ATOM 744 N N . GLY A 1 96 ? -10.276 -16.332 3.478 1.00 61.38 96 GLY A N 1
ATOM 745 C CA . GLY A 1 96 ? -11.165 -17.478 3.232 1.00 61.38 96 GLY A CA 1
ATOM 746 C C . GLY A 1 96 ? -12.493 -17.398 4.006 1.00 61.38 96 GLY A C 1
ATOM 747 O O . GLY A 1 96 ? -12.608 -16.632 4.958 1.00 61.38 96 GLY A O 1
ATOM 748 N N . ASN A 1 97 ? -13.475 -18.236 3.648 1.00 65.44 97 ASN A N 1
ATOM 749 C CA . ASN A 1 97 ? -14.856 -18.226 4.180 1.00 65.44 97 ASN A CA 1
ATOM 750 C C . ASN A 1 97 ? -14.977 -18.092 5.719 1.00 65.44 97 ASN A C 1
ATOM 752 O O . ASN A 1 97 ? -15.972 -17.585 6.225 1.00 65.44 97 ASN A O 1
ATOM 756 N N . SER A 1 98 ? -13.963 -18.535 6.469 1.00 74.31 98 SER A N 1
ATOM 757 C CA . SER A 1 98 ? -13.878 -18.398 7.929 1.00 74.31 98 SER A CA 1
ATOM 758 C C . SER A 1 98 ? -13.672 -16.950 8.407 1.00 74.31 98 SER A C 1
ATOM 760 O O . SER A 1 98 ? -14.287 -16.550 9.391 1.00 74.31 98 SER A O 1
ATOM 762 N N . LEU A 1 99 ? -12.849 -16.146 7.725 1.00 73.94 99 LEU A N 1
ATOM 763 C CA . LEU A 1 99 ? -12.575 -14.753 8.109 1.00 73.94 99 LEU A CA 1
ATOM 764 C C . LEU A 1 99 ? -13.764 -13.847 7.797 1.00 73.94 99 LEU A C 1
ATOM 766 O O . LEU A 1 99 ? -14.134 -13.017 8.620 1.00 73.94 99 LEU A O 1
ATOM 770 N N . ASP A 1 100 ? -14.410 -14.063 6.652 1.00 77.44 100 ASP A N 1
ATOM 771 C CA . ASP A 1 100 ? -15.638 -13.353 6.289 1.00 77.44 100 ASP A CA 1
ATOM 772 C C . ASP A 1 100 ? -16.770 -13.623 7.298 1.00 77.44 100 ASP A C 1
ATOM 774 O O . ASP A 1 100 ? -17.468 -12.711 7.743 1.00 77.44 100 ASP A O 1
ATOM 778 N N . SER A 1 101 ? -16.884 -14.873 7.764 1.00 80.81 101 SER A N 1
ATOM 779 C CA . SER A 1 101 ? -17.810 -15.232 8.843 1.00 80.81 101 SER A CA 1
ATOM 780 C C . SER A 1 101 ? -17.492 -14.511 10.159 1.00 80.81 101 SER A C 1
ATOM 782 O O . SER A 1 101 ? -18.419 -14.107 10.857 1.00 80.81 101 SER A O 1
ATOM 784 N N . GLN A 1 102 ? -16.212 -14.329 10.502 1.00 83.06 102 GLN A N 1
ATOM 785 C CA . GLN A 1 102 ? -15.809 -13.599 11.712 1.00 83.06 102 GLN A CA 1
ATOM 786 C C . GLN A 1 102 ? -16.141 -12.106 11.614 1.00 83.06 102 GLN A C 1
ATOM 788 O O . GLN A 1 102 ? -16.645 -11.532 12.576 1.00 83.06 102 GLN A O 1
ATOM 793 N N . VAL A 1 103 ? -15.932 -11.475 10.452 1.00 83.06 103 VAL A N 1
ATOM 794 C CA . VAL A 1 103 ? -16.319 -10.068 10.233 1.00 83.06 103 VAL A CA 1
ATOM 795 C C . VAL A 1 103 ? -17.836 -9.897 10.358 1.00 83.06 103 VAL A C 1
ATOM 797 O O . VAL A 1 103 ? -18.299 -8.967 11.019 1.00 83.06 103 VAL A O 1
ATOM 800 N N . LYS A 1 104 ? -18.620 -10.829 9.801 1.00 83.12 104 LYS A N 1
ATOM 801 C CA . LYS A 1 104 ? -20.084 -10.846 9.951 1.00 83.12 104 LYS A CA 1
ATOM 802 C C . LYS A 1 104 ? -20.516 -11.010 11.407 1.00 83.12 104 LYS A C 1
ATOM 804 O O . LYS A 1 104 ? -21.417 -10.305 11.853 1.00 83.12 104 LYS A O 1
ATOM 809 N N . GLU A 1 105 ? -19.865 -11.887 12.166 1.00 87.06 105 GLU A N 1
ATOM 810 C CA . GLU A 1 105 ? -20.140 -12.054 13.597 1.00 87.06 105 GLU A CA 1
ATOM 811 C C . GLU A 1 105 ? -19.835 -10.774 14.392 1.00 87.06 105 GLU A C 1
ATOM 813 O O . GLU A 1 105 ? -20.647 -10.354 15.218 1.00 87.06 105 GLU A O 1
ATOM 818 N N . ILE A 1 106 ? -18.702 -10.118 14.113 1.00 87.31 106 ILE A N 1
ATOM 819 C CA . ILE A 1 106 ? -18.337 -8.825 14.713 1.00 87.31 106 ILE A CA 1
ATOM 820 C C . ILE A 1 106 ? -19.414 -7.778 14.412 1.00 87.31 106 ILE A C 1
ATOM 822 O O . ILE A 1 106 ? -19.844 -7.060 15.315 1.00 87.31 106 ILE A O 1
ATOM 826 N N . HIS A 1 107 ? -19.892 -7.723 13.168 1.00 85.31 107 HIS A N 1
ATOM 827 C CA . HIS A 1 107 ? -20.943 -6.793 12.774 1.00 85.31 107 HIS A CA 1
ATOM 828 C C . HIS A 1 107 ? -22.275 -7.071 13.492 1.00 85.31 107 HIS A C 1
ATOM 830 O O . HIS A 1 107 ? -22.916 -6.146 13.987 1.00 85.31 107 HIS A O 1
ATOM 836 N N . LEU A 1 108 ? -22.677 -8.338 13.632 1.00 88.06 108 LEU A N 1
ATOM 837 C CA . LEU A 1 108 ? -23.893 -8.700 14.369 1.00 88.06 108 LEU A CA 1
ATOM 838 C C . LEU A 1 108 ? -23.817 -8.297 15.847 1.00 88.06 108 LEU A C 1
ATOM 840 O O . LEU A 1 108 ? -24.778 -7.728 16.368 1.00 88.06 108 LEU A O 1
ATOM 844 N N . LYS A 1 109 ? -22.672 -8.530 16.502 1.00 89.56 109 LYS A N 1
ATOM 845 C CA . LYS A 1 109 ? -22.434 -8.100 17.891 1.00 89.56 109 LYS A CA 1
ATOM 846 C C . LYS A 1 109 ? -22.453 -6.579 18.028 1.00 89.56 109 LYS A C 1
ATOM 848 O O . LYS A 1 109 ? -22.990 -6.061 19.003 1.00 89.56 109 LYS A O 1
ATOM 853 N N . PHE A 1 110 ? -21.923 -5.859 17.040 1.00 89.06 110 PHE A N 1
ATOM 854 C CA . PHE A 1 110 ? -22.021 -4.402 16.989 1.00 89.06 110 PHE A CA 1
ATOM 855 C C . PHE A 1 110 ? -23.486 -3.936 16.918 1.00 89.06 110 PHE A C 1
ATOM 857 O O . PHE A 1 110 ? -23.907 -3.103 17.717 1.00 89.06 110 PHE A O 1
ATOM 864 N N . LEU A 1 111 ? -24.297 -4.522 16.029 1.00 89.19 111 LEU A N 1
ATOM 865 C CA . LEU A 1 111 ? -25.725 -4.194 15.914 1.00 89.19 111 LEU A CA 1
ATOM 866 C C . LEU A 1 111 ? -26.522 -4.528 17.182 1.00 89.19 111 LEU A C 1
ATOM 868 O O . LEU A 1 111 ? -27.531 -3.884 17.468 1.00 89.19 111 LEU A O 1
ATOM 872 N N . GLU A 1 112 ? -26.130 -5.565 17.918 1.00 91.06 112 GLU A N 1
ATOM 873 C CA . GLU A 1 112 ? -26.717 -5.890 19.220 1.00 91.06 112 GLU A CA 1
ATOM 874 C C . GLU A 1 112 ? -26.347 -4.845 20.281 1.00 91.06 112 GLU A C 1
ATOM 876 O O . GLU A 1 112 ? -27.234 -4.354 20.978 1.00 91.06 112 GLU A O 1
ATOM 881 N N . ALA A 1 113 ? -25.080 -4.421 20.335 1.00 89.56 113 ALA A N 1
ATOM 882 C CA . ALA A 1 113 ? -24.624 -3.362 21.235 1.00 89.56 113 ALA A CA 1
ATOM 883 C C . ALA A 1 113 ? -25.337 -2.025 20.966 1.00 89.56 113 ALA A C 1
ATOM 885 O O . ALA A 1 113 ? -25.803 -1.375 21.901 1.00 89.56 113 ALA A O 1
ATOM 886 N N . VAL A 1 114 ? -25.494 -1.645 19.691 1.00 88.69 114 VAL A N 1
ATOM 887 C CA . VAL A 1 114 ? -26.248 -0.444 19.296 1.00 88.69 114 VAL A CA 1
ATOM 888 C C . VAL A 1 114 ? -27.721 -0.564 19.684 1.00 88.69 114 VAL A C 1
ATOM 890 O O . VAL A 1 114 ? -28.279 0.378 20.240 1.00 88.69 114 VAL A O 1
ATOM 893 N N . ARG A 1 115 ? -28.361 -1.720 19.455 1.00 89.19 115 ARG A N 1
ATOM 894 C CA . ARG A 1 115 ? -29.761 -1.941 19.859 1.00 89.19 115 ARG A CA 1
ATOM 895 C C . ARG A 1 115 ? -29.946 -1.860 21.371 1.00 89.19 115 ARG A C 1
ATOM 897 O O . ARG A 1 115 ? -30.897 -1.226 21.816 1.00 89.19 115 ARG A O 1
ATOM 904 N N . SER A 1 116 ? -29.041 -2.455 22.147 1.00 87.94 116 SER A N 1
ATOM 905 C CA . SER A 1 116 ? -29.055 -2.352 23.610 1.00 87.94 116 SER A CA 1
ATOM 906 C C . SER A 1 116 ? -28.927 -0.898 24.062 1.00 87.94 116 SER A C 1
ATOM 908 O O . SER A 1 116 ? -29.646 -0.470 24.959 1.00 87.94 116 SER A O 1
ATOM 910 N N . PHE A 1 117 ? -28.062 -0.119 23.406 1.00 86.06 117 PHE A N 1
ATOM 911 C CA . PHE A 1 117 ? -27.882 1.299 23.708 1.00 86.06 117 PHE A CA 1
ATOM 912 C C . PHE A 1 117 ? -29.107 2.149 23.317 1.00 86.06 117 PHE A C 1
ATOM 914 O O . PHE A 1 117 ? -29.482 3.062 24.041 1.00 86.06 117 PHE A O 1
ATOM 921 N N . GLN A 1 118 ? -29.779 1.833 22.206 1.00 85.56 118 GLN A N 1
ATOM 922 C CA . GLN A 1 118 ? -30.992 2.533 21.751 1.00 85.56 118 GLN A CA 1
ATOM 923 C C . GLN A 1 118 ? -32.237 2.236 22.596 1.00 85.56 118 GLN A C 1
ATOM 925 O O . GLN A 1 118 ? -33.167 3.036 22.610 1.00 85.56 118 GLN A O 1
ATOM 930 N N . GLN A 1 119 ? -32.283 1.093 23.285 1.00 85.75 119 GLN A N 1
ATOM 931 C CA . GLN A 1 119 ? -33.388 0.730 24.182 1.00 85.75 119 GLN A CA 1
ATOM 932 C C . GLN A 1 119 ? -33.363 1.496 25.511 1.00 85.75 119 GLN A C 1
ATOM 934 O O . GLN A 1 119 ? -34.265 1.331 26.335 1.00 85.75 119 GLN A O 1
ATOM 939 N N . MET A 1 120 ? -32.356 2.345 25.711 1.00 79.81 120 MET A N 1
ATOM 940 C CA . MET A 1 120 ? -32.256 3.221 26.863 1.00 79.81 120 MET A CA 1
ATOM 941 C C . MET A 1 120 ? -33.443 4.194 26.917 1.00 79.81 120 MET A C 1
ATOM 943 O O . MET A 1 120 ? -33.655 4.952 25.972 1.00 79.81 120 MET A O 1
ATOM 947 N N . PRO A 1 121 ? -34.208 4.227 28.024 1.00 71.06 121 PRO A N 1
ATOM 948 C CA . PRO A 1 121 ? -35.381 5.093 28.147 1.00 71.06 121 PRO A CA 1
ATOM 949 C C . PRO A 1 121 ? -35.038 6.572 28.417 1.00 71.06 121 PRO A C 1
ATOM 951 O O . PRO A 1 121 ? -35.949 7.385 28.559 1.00 71.06 121 PRO A O 1
ATOM 954 N N . HIS A 1 122 ? -33.750 6.924 28.500 1.00 72.19 122 HIS A N 1
ATOM 955 C CA . HIS A 1 122 ? -33.264 8.248 28.894 1.00 72.19 122 HIS A CA 1
ATOM 956 C C . HIS A 1 122 ? -32.763 9.060 27.698 1.00 72.19 122 HIS A C 1
ATOM 958 O O . HIS A 1 122 ? -32.201 8.516 26.746 1.00 72.19 122 HIS A O 1
ATOM 964 N N . ASP A 1 123 ? -32.924 10.382 27.773 1.00 77.06 123 ASP A N 1
ATOM 965 C CA . ASP A 1 123 ? -32.393 11.300 26.768 1.00 77.06 123 ASP A CA 1
ATOM 966 C C . ASP A 1 123 ? -30.861 11.374 26.863 1.00 77.06 123 ASP A C 1
ATOM 968 O O . ASP A 1 123 ? -30.288 11.814 27.861 1.00 77.06 123 ASP A O 1
ATOM 972 N N . VAL A 1 124 ? -30.201 10.967 25.780 1.00 79.38 124 VAL A N 1
ATOM 973 C CA . VAL A 1 124 ? -28.745 10.953 25.606 1.00 79.38 124 VAL A CA 1
ATOM 974 C C . VAL A 1 124 ? -28.140 12.350 25.833 1.00 79.38 124 VAL A C 1
ATOM 976 O O . VAL A 1 124 ? -27.025 12.458 26.344 1.00 79.38 124 VAL A O 1
ATOM 979 N N . LEU A 1 125 ? -28.874 13.423 25.510 1.00 79.06 125 LEU A N 1
ATOM 980 C CA . LEU A 1 125 ? -28.408 14.810 25.636 1.00 79.06 125 LEU A CA 1
ATOM 981 C C . LEU A 1 125 ? -28.673 15.435 27.014 1.00 79.06 125 LEU A C 1
ATOM 983 O O . LEU A 1 125 ? -28.217 16.553 27.275 1.00 79.06 125 LEU A O 1
ATOM 987 N N . ASN A 1 126 ? -29.373 14.740 27.914 1.00 79.75 126 ASN A N 1
ATOM 988 C CA . ASN A 1 126 ? -29.654 15.256 29.247 1.00 79.75 126 ASN A CA 1
ATOM 989 C C . ASN A 1 126 ? -28.410 15.158 30.149 1.00 79.75 126 ASN A C 1
ATOM 991 O O . ASN A 1 126 ? -28.053 14.089 30.643 1.00 79.75 126 ASN A O 1
ATOM 995 N N . ALA A 1 127 ? -27.763 16.299 30.402 1.00 74.75 127 ALA A N 1
ATOM 996 C CA . ALA A 1 127 ? -26.577 16.386 31.258 1.00 74.75 127 ALA A CA 1
ATOM 997 C C . ALA A 1 127 ? -26.875 16.195 32.762 1.00 74.75 127 ALA A C 1
ATOM 999 O O . ALA A 1 127 ? -25.947 15.969 33.538 1.00 74.75 127 ALA A O 1
ATOM 1000 N N . ASN A 1 128 ? -28.147 16.264 33.179 1.00 69.19 128 ASN A N 1
ATOM 1001 C CA . ASN A 1 128 ? -28.543 16.147 34.587 1.00 69.19 128 ASN A CA 1
ATOM 1002 C C . ASN A 1 128 ? -28.630 14.687 35.073 1.00 69.19 128 ASN A C 1
ATOM 1004 O O . ASN A 1 128 ? -28.520 14.436 36.270 1.00 69.19 128 ASN A O 1
ATOM 1008 N N . GLU A 1 129 ? -28.819 13.727 34.160 1.00 67.19 129 GLU A N 1
ATOM 1009 C CA . GLU A 1 129 ? -28.898 12.286 34.448 1.00 67.19 129 GLU A CA 1
ATOM 1010 C C . GLU A 1 129 ? -27.591 11.601 34.028 1.00 67.19 129 GLU A C 1
ATOM 1012 O O . GLU A 1 129 ? -27.476 10.951 32.986 1.00 67.19 129 GLU A O 1
ATOM 1017 N N . THR A 1 130 ? -26.543 11.819 34.821 1.00 68.69 130 THR A N 1
ATOM 1018 C CA . THR A 1 130 ? -25.178 11.471 34.409 1.00 68.69 130 THR A CA 1
ATOM 1019 C C . THR A 1 130 ? -24.830 10.004 34.681 1.00 68.69 130 THR A C 1
ATOM 1021 O O . THR A 1 130 ? -24.263 9.342 33.818 1.00 68.69 130 THR A O 1
ATOM 1024 N N . GLN A 1 131 ? -25.243 9.454 35.826 1.00 78.44 131 GLN A N 1
ATOM 1025 C CA . GLN A 1 131 ? -24.730 8.169 36.322 1.00 78.44 131 GLN A CA 1
ATOM 1026 C C . GLN A 1 131 ? -25.222 6.935 35.541 1.00 78.44 131 GLN A C 1
ATOM 1028 O O . GLN A 1 131 ? -24.462 5.991 35.321 1.00 78.44 131 GLN A O 1
ATOM 1033 N N . GLU A 1 132 ? -26.490 6.911 35.131 1.00 78.94 132 GLU A N 1
ATOM 1034 C CA . GLU A 1 132 ? -27.056 5.779 34.382 1.00 78.94 132 GLU A CA 1
ATOM 1035 C C . GLU A 1 132 ? -26.544 5.761 32.943 1.00 78.94 132 GLU A C 1
ATOM 1037 O O . GLU A 1 132 ? -26.121 4.712 32.461 1.00 78.94 132 GLU A O 1
ATOM 1042 N N . PHE A 1 133 ? -26.480 6.930 32.297 1.00 83.69 133 PHE A N 1
ATOM 1043 C CA . PHE A 1 133 ? -25.848 7.068 30.990 1.00 83.69 133 PHE A CA 1
ATOM 1044 C C . PHE A 1 133 ? -24.381 6.636 31.025 1.00 83.69 133 PHE A C 1
ATOM 1046 O O . PHE A 1 133 ? -23.971 5.833 30.196 1.00 83.69 133 PHE A O 1
ATOM 1053 N N . GLU A 1 134 ? -23.594 7.126 31.988 1.00 83.56 134 GLU A N 1
ATOM 1054 C CA . GLU A 1 134 ? -22.171 6.785 32.103 1.00 83.56 134 GLU A CA 1
ATOM 1055 C C . GLU A 1 134 ? -21.950 5.276 32.231 1.00 83.56 134 GLU A C 1
ATOM 1057 O O . GLU A 1 134 ? -21.045 4.734 31.597 1.00 83.56 134 GLU A O 1
ATOM 1062 N N . ARG A 1 135 ? -22.789 4.580 33.011 1.00 86.38 135 ARG A N 1
ATOM 1063 C CA . ARG A 1 135 ? -22.710 3.122 33.173 1.00 86.38 135 ARG A CA 1
ATOM 1064 C C . ARG A 1 135 ? -22.925 2.396 31.847 1.00 86.38 135 ARG A C 1
ATOM 1066 O O . ARG A 1 135 ? -22.131 1.529 31.483 1.00 86.38 135 ARG A O 1
ATOM 1073 N N . GLU A 1 136 ? -23.994 2.735 31.141 1.00 84.88 136 GLU A N 1
ATOM 1074 C CA . GLU A 1 136 ? -24.387 2.059 29.898 1.00 84.88 136 GLU A CA 1
ATOM 1075 C C . GLU A 1 136 ? -23.443 2.416 28.754 1.00 84.88 136 GLU A C 1
ATOM 1077 O O . GLU A 1 136 ? -23.047 1.568 27.956 1.00 84.88 136 GLU A O 1
ATOM 1082 N N . PHE A 1 137 ? -22.984 3.660 28.728 1.00 86.75 137 PHE A N 1
ATOM 1083 C CA . PHE A 1 137 ? -21.995 4.118 27.776 1.00 86.75 137 PHE A CA 1
ATOM 1084 C C . PHE A 1 137 ? -20.618 3.489 28.020 1.00 86.75 137 PHE A C 1
ATOM 1086 O O . PHE A 1 137 ? -19.929 3.118 27.070 1.00 86.75 137 PHE A O 1
ATOM 1093 N N . PHE A 1 138 ? -20.230 3.273 29.280 1.00 88.00 138 PHE A N 1
ATOM 1094 C CA . PHE A 1 138 ? -19.040 2.493 29.615 1.00 88.00 138 PHE A CA 1
ATOM 1095 C C . PHE A 1 138 ? -19.174 1.029 29.172 1.00 88.00 138 PHE A C 1
ATOM 1097 O O . PHE A 1 138 ? -18.233 0.477 28.597 1.00 88.00 138 PHE A O 1
ATOM 1104 N N . ALA A 1 139 ? -20.338 0.407 29.390 1.00 89.06 139 ALA A N 1
ATOM 1105 C CA . ALA A 1 139 ? -20.610 -0.949 28.918 1.00 89.06 139 ALA A CA 1
ATOM 1106 C C . ALA A 1 139 ? -20.505 -1.036 27.385 1.00 89.06 139 ALA A C 1
ATOM 1108 O O . ALA A 1 139 ? -19.794 -1.901 26.868 1.00 89.06 139 ALA A O 1
ATOM 1109 N N . PHE A 1 140 ? -21.110 -0.085 26.666 1.00 89.19 140 PHE A N 1
ATOM 1110 C CA . PHE A 1 140 ? -20.998 0.036 25.214 1.00 89.19 140 PHE A CA 1
ATOM 1111 C C . PHE A 1 140 ? -19.537 0.189 24.768 1.00 89.19 140 PHE A C 1
ATOM 1113 O O . PHE A 1 140 ? -19.065 -0.604 23.955 1.00 89.19 140 PHE A O 1
ATOM 1120 N N . ARG A 1 141 ? -18.776 1.133 25.343 1.00 88.12 141 ARG A N 1
ATOM 1121 C CA . ARG A 1 141 ? -17.348 1.320 25.021 1.00 88.12 141 ARG A CA 1
ATOM 1122 C C . ARG A 1 141 ? -16.524 0.058 25.272 1.00 88.12 141 ARG A C 1
ATOM 1124 O O . ARG A 1 141 ? -15.626 -0.238 24.486 1.00 88.12 141 ARG A O 1
ATOM 1131 N N . SER A 1 142 ? -16.817 -0.695 26.334 1.00 90.75 142 SER A N 1
ATOM 1132 C CA . SER A 1 142 ? -16.129 -1.961 26.599 1.00 90.75 142 SER A CA 1
ATOM 1133 C C . SER A 1 142 ? -16.383 -2.971 25.482 1.00 90.75 142 SER A C 1
ATOM 1135 O O . SER A 1 142 ? -15.427 -3.551 24.976 1.00 90.75 142 SER A O 1
ATOM 1137 N N . VAL A 1 143 ? -17.639 -3.128 25.049 1.00 91.50 143 VAL A N 1
ATOM 1138 C CA . VAL A 1 143 ? -17.987 -4.017 23.930 1.00 91.50 143 VAL A CA 1
ATOM 1139 C C . VAL A 1 143 ? -17.312 -3.556 22.636 1.00 91.50 143 VAL A C 1
ATOM 1141 O O . VAL A 1 143 ? -16.703 -4.371 21.949 1.00 91.50 143 VAL A O 1
ATOM 1144 N N . ILE A 1 144 ? -17.350 -2.258 22.316 1.00 88.88 144 ILE A N 1
ATOM 1145 C CA . ILE A 1 144 ? -16.710 -1.713 21.108 1.00 88.88 144 ILE A CA 1
ATOM 1146 C C . ILE A 1 144 ? -15.204 -1.963 21.104 1.00 88.88 144 ILE A C 1
ATOM 1148 O O . ILE A 1 144 ? -14.674 -2.423 20.094 1.00 88.88 144 ILE A O 1
ATOM 1152 N N . ARG A 1 145 ? -14.519 -1.722 22.224 1.00 88.62 145 ARG A N 1
ATOM 1153 C CA . ARG A 1 145 ? -13.078 -1.973 22.344 1.00 88.62 145 ARG A CA 1
ATOM 1154 C C . ARG A 1 145 ? -12.743 -3.443 22.085 1.00 88.62 145 ARG A C 1
ATOM 1156 O O . ARG A 1 145 ? -11.769 -3.741 21.395 1.00 88.62 145 ARG A O 1
ATOM 1163 N N . ASP A 1 146 ? -13.547 -4.359 22.618 1.00 90.88 146 ASP A N 1
ATOM 1164 C CA . ASP A 1 146 ? -13.338 -5.794 22.428 1.00 90.88 146 ASP A CA 1
ATOM 1165 C C . ASP A 1 146 ? -13.594 -6.195 20.956 1.00 90.88 146 ASP A C 1
ATOM 1167 O O . ASP A 1 146 ? -12.845 -6.990 20.385 1.00 90.88 146 ASP A O 1
ATOM 1171 N N . LEU A 1 147 ? -14.585 -5.587 20.291 1.00 88.94 147 LEU A N 1
ATOM 1172 C CA . LEU A 1 147 ? -14.831 -5.770 18.853 1.00 88.94 147 LEU A CA 1
ATOM 1173 C C . LEU A 1 147 ? -13.696 -5.218 17.980 1.00 88.94 147 LEU A C 1
ATOM 1175 O O . LEU A 1 147 ? -13.315 -5.863 17.005 1.00 88.94 147 LEU A O 1
ATOM 1179 N N . GLU A 1 148 ? -13.125 -4.063 18.324 1.00 86.88 148 GLU A N 1
ATOM 1180 C CA . GLU A 1 148 ? -11.959 -3.508 17.627 1.00 86.88 148 GLU A CA 1
ATOM 1181 C C . GLU A 1 148 ? -10.725 -4.406 17.762 1.00 86.88 148 GLU A C 1
ATOM 1183 O O . GLU A 1 148 ? -9.972 -4.562 16.799 1.00 86.88 148 GLU A O 1
ATOM 1188 N N . HIS A 1 149 ? -10.516 -5.010 18.935 1.00 88.75 149 HIS A N 1
ATOM 1189 C CA . HIS A 1 149 ? -9.429 -5.964 19.142 1.00 88.75 149 HIS A CA 1
ATOM 1190 C C . HIS A 1 149 ? -9.612 -7.210 18.268 1.00 88.75 149 HIS A C 1
ATOM 1192 O O . HIS A 1 149 ? -8.704 -7.578 17.522 1.00 88.75 149 HIS A O 1
ATOM 1198 N N . ASN A 1 150 ? -10.820 -7.784 18.269 1.00 88.12 150 ASN A N 1
ATOM 1199 C CA . ASN A 1 150 ? -11.160 -8.924 17.418 1.00 88.12 150 ASN A CA 1
ATOM 1200 C C . ASN A 1 150 ? -10.967 -8.596 15.930 1.00 88.12 150 ASN A C 1
AT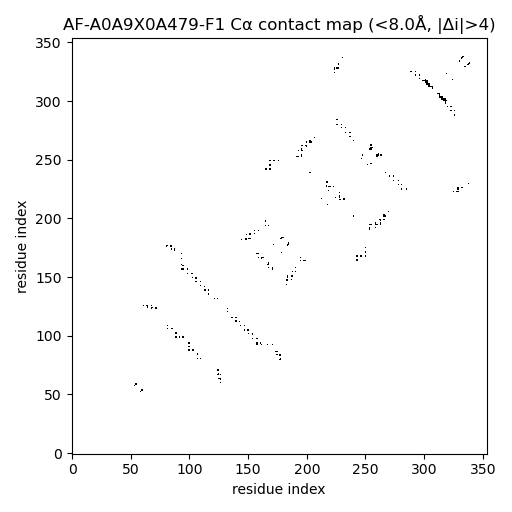OM 1202 O O . ASN A 1 150 ? -10.412 -9.397 15.180 1.00 88.12 150 ASN A O 1
ATOM 1206 N N . LEU A 1 151 ? -11.373 -7.400 15.493 1.00 85.81 151 LEU A N 1
ATOM 1207 C CA . LEU A 1 151 ? -11.175 -6.962 14.114 1.00 85.81 151 LEU A CA 1
ATOM 1208 C C . LEU A 1 151 ? -9.688 -6.816 13.767 1.00 85.81 151 LEU A C 1
ATOM 1210 O O . LEU A 1 151 ? -9.264 -7.242 12.692 1.00 85.81 151 LEU A O 1
ATOM 1214 N N . ALA A 1 152 ? -8.882 -6.247 14.666 1.00 87.12 152 ALA A N 1
ATOM 1215 C CA . ALA A 1 152 ? -7.443 -6.134 14.460 1.00 87.12 152 ALA A CA 1
ATOM 1216 C C . ALA A 1 152 ? -6.782 -7.516 14.311 1.00 87.12 152 ALA A C 1
ATOM 1218 O O . ALA A 1 152 ? -5.888 -7.681 13.476 1.00 87.12 152 ALA A O 1
ATOM 1219 N N . ASP A 1 153 ? -7.245 -8.523 15.052 1.00 87.38 153 ASP A N 1
ATOM 1220 C CA . ASP A 1 153 ? -6.761 -9.899 14.930 1.00 87.38 153 ASP A CA 1
ATOM 1221 C C . ASP A 1 153 ? -7.191 -10.569 13.621 1.00 87.38 153 ASP A C 1
ATOM 1223 O O . ASP A 1 153 ? -6.356 -11.188 12.951 1.00 87.38 153 ASP A O 1
ATOM 1227 N N . VAL A 1 154 ? -8.439 -10.366 13.187 1.00 86.50 154 VAL A N 1
ATOM 1228 C CA . VAL A 1 154 ? -8.926 -10.797 11.864 1.00 86.50 154 VAL A CA 1
ATOM 1229 C C . VAL A 1 154 ? -8.076 -10.181 10.752 1.00 86.50 154 VAL A C 1
ATOM 1231 O O . VAL A 1 154 ? -7.632 -10.885 9.838 1.00 86.50 154 VAL A O 1
ATOM 1234 N N . MET A 1 155 ? -7.785 -8.880 10.836 1.00 84.75 155 MET A N 1
ATOM 1235 C CA . MET A 1 155 ? -6.907 -8.203 9.882 1.00 84.75 155 MET A CA 1
ATOM 1236 C C . MET A 1 155 ? -5.501 -8.808 9.923 1.00 84.75 155 MET A C 1
ATOM 1238 O O . MET A 1 155 ? -4.974 -9.188 8.878 1.00 84.75 155 MET A O 1
ATOM 1242 N N . ARG A 1 156 ? -4.908 -8.988 11.109 1.00 86.88 156 ARG A N 1
ATOM 1243 C CA . ARG A 1 156 ? -3.577 -9.597 11.284 1.00 86.88 156 ARG A CA 1
ATOM 1244 C C . ARG A 1 156 ? -3.498 -10.996 10.666 1.00 86.88 156 ARG A C 1
ATOM 1246 O O . ARG A 1 156 ? -2.498 -11.328 10.028 1.00 86.88 156 ARG A O 1
ATOM 1253 N N . GLN A 1 157 ? -4.532 -11.819 10.830 1.00 86.75 157 GLN A N 1
ATOM 1254 C CA . GLN A 1 157 ? -4.606 -13.144 10.216 1.00 86.75 157 GLN A CA 1
ATOM 1255 C C . GLN A 1 157 ? -4.737 -13.053 8.692 1.00 86.75 157 GLN A C 1
ATOM 1257 O O . GLN A 1 157 ? -4.033 -13.765 7.976 1.00 86.75 157 GLN A O 1
ATOM 1262 N N . SER A 1 158 ? -5.570 -12.139 8.197 1.00 85.00 158 SER A N 1
ATOM 1263 C CA . SER A 1 158 ? -5.749 -11.886 6.763 1.00 85.00 158 SER A CA 1
ATOM 1264 C C . SER A 1 158 ? -4.437 -11.441 6.102 1.00 85.00 158 SER A C 1
ATOM 1266 O O . SER A 1 158 ? -4.056 -11.957 5.055 1.00 85.00 158 SER A O 1
ATOM 1268 N N . PHE A 1 159 ? -3.661 -10.576 6.760 1.00 85.44 159 PHE A N 1
ATOM 1269 C CA . PHE A 1 159 ? -2.332 -10.163 6.297 1.00 85.44 159 PHE A CA 1
ATOM 1270 C C . PHE A 1 159 ? -1.337 -11.315 6.159 1.00 85.44 159 PHE A C 1
ATOM 1272 O O . PHE A 1 159 ? -0.500 -11.283 5.257 1.00 85.44 159 PHE A O 1
ATOM 1279 N N . LYS A 1 160 ? -1.414 -12.319 7.043 1.00 84.31 160 LYS A N 1
ATOM 1280 C CA . LYS A 1 160 ? -0.570 -13.521 6.974 1.00 84.31 160 LYS A CA 1
ATOM 1281 C C . LYS A 1 160 ? -0.976 -14.457 5.833 1.00 84.31 160 LYS A C 1
ATOM 1283 O O . LYS A 1 160 ? -0.124 -15.185 5.338 1.00 84.31 160 LYS A O 1
ATOM 1288 N N . GLN A 1 161 ? -2.248 -14.453 5.430 1.00 83.56 161 GLN A N 1
ATOM 1289 C CA . GLN A 1 161 ? -2.732 -15.243 4.290 1.00 83.56 161 GLN A CA 1
ATOM 1290 C C . GLN A 1 161 ? -2.348 -14.616 2.943 1.00 83.56 161 GLN A C 1
ATOM 1292 O O . GLN A 1 161 ? -2.159 -15.329 1.959 1.00 83.56 161 GLN A O 1
ATOM 1297 N N . CYS A 1 162 ? -2.193 -13.292 2.892 1.00 83.38 162 CYS A N 1
ATOM 1298 C CA . CYS A 1 162 ? -1.749 -12.595 1.692 1.00 83.38 162 CYS A CA 1
ATOM 1299 C C . CYS A 1 162 ? -0.254 -12.835 1.421 1.00 83.38 162 CYS A C 1
ATOM 1301 O O . CYS A 1 162 ? 0.606 -12.419 2.199 1.00 83.38 162 CYS A O 1
ATOM 1303 N N . TRP A 1 163 ? 0.059 -13.438 0.273 1.00 79.94 163 TRP A N 1
ATOM 1304 C CA . TRP A 1 163 ? 1.437 -13.648 -0.182 1.00 79.94 163 TRP A CA 1
ATOM 1305 C C . TRP A 1 163 ? 2.033 -12.402 -0.860 1.00 79.94 163 TRP A C 1
ATOM 1307 O O . TRP A 1 163 ? 3.193 -12.083 -0.624 1.00 79.94 163 TRP A O 1
ATOM 1317 N N . ASP A 1 164 ? 1.230 -11.659 -1.630 1.00 84.94 164 ASP A N 1
ATOM 1318 C CA . ASP A 1 164 ? 1.658 -10.476 -2.396 1.00 84.94 164 ASP A CA 1
ATOM 1319 C C . ASP A 1 164 ? 1.423 -9.163 -1.620 1.00 84.94 164 ASP A C 1
ATOM 1321 O O . ASP A 1 164 ? 0.376 -8.965 -0.987 1.00 84.94 164 ASP A O 1
ATOM 1325 N N . THR A 1 165 ? 2.365 -8.222 -1.717 1.00 87.56 165 THR A N 1
ATOM 1326 C CA . THR A 1 165 ? 2.241 -6.845 -1.216 1.00 87.56 165 THR A CA 1
ATOM 1327 C C . THR A 1 165 ? 1.012 -6.147 -1.798 1.00 87.56 165 THR A C 1
ATOM 1329 O O . THR A 1 165 ? 0.272 -5.482 -1.070 1.00 87.56 165 THR A O 1
ATOM 1332 N N . ARG A 1 166 ? 0.703 -6.346 -3.086 1.00 87.56 166 ARG A N 1
ATOM 1333 C CA . ARG A 1 166 ? -0.489 -5.742 -3.715 1.00 87.56 166 ARG A CA 1
ATOM 1334 C C . ARG A 1 166 ? -1.795 -6.245 -3.107 1.00 87.56 166 ARG A C 1
ATOM 1336 O O . ARG A 1 166 ? -2.728 -5.450 -2.948 1.00 87.56 166 ARG A O 1
ATOM 1343 N N . ALA A 1 167 ? -1.849 -7.527 -2.742 1.00 86.06 167 ALA A N 1
ATOM 1344 C CA . ALA A 1 167 ? -2.994 -8.125 -2.059 1.00 86.06 167 ALA A CA 1
ATOM 1345 C C . ALA A 1 167 ? -3.144 -7.565 -0.637 1.00 86.06 167 ALA A C 1
ATOM 1347 O O . ALA A 1 167 ? -4.242 -7.170 -0.248 1.00 86.06 167 ALA A O 1
ATOM 1348 N N . LYS A 1 168 ? -2.034 -7.422 0.102 1.00 87.19 168 LYS A N 1
ATOM 1349 C CA . LYS A 1 168 ? -2.012 -6.773 1.426 1.00 87.19 168 LYS A CA 1
ATOM 1350 C C . LYS A 1 168 ? -2.510 -5.325 1.371 1.00 87.19 168 LYS A C 1
ATOM 1352 O O . LYS A 1 168 ? -3.318 -4.921 2.198 1.00 87.19 168 LYS A O 1
ATOM 1357 N N . LEU A 1 169 ? -2.087 -4.558 0.367 1.00 87.56 169 LEU A N 1
ATOM 1358 C CA . LEU A 1 169 ? -2.566 -3.189 0.156 1.00 87.56 169 LEU A CA 1
ATOM 1359 C C . LEU A 1 169 ? -4.054 -3.144 -0.219 1.00 87.56 169 LEU A C 1
ATOM 1361 O O . LEU A 1 169 ? -4.758 -2.236 0.200 1.00 87.56 169 LEU A O 1
ATOM 1365 N N . ARG A 1 170 ? -4.562 -4.131 -0.972 1.00 85.38 170 ARG A N 1
ATOM 1366 C CA . ARG A 1 170 ? -5.997 -4.211 -1.314 1.00 85.38 170 ARG A CA 1
ATOM 1367 C C . ARG A 1 170 ? -6.846 -4.501 -0.091 1.00 85.38 170 ARG A C 1
ATOM 1369 O O . ARG A 1 170 ? -7.885 -3.883 0.079 1.00 85.38 170 ARG A O 1
ATOM 1376 N N . LEU A 1 171 ? -6.376 -5.393 0.772 1.00 83.81 171 LEU A N 1
ATOM 1377 C CA . LEU A 1 171 ? -7.014 -5.648 2.055 1.00 83.81 171 LEU A CA 1
ATOM 1378 C C . LEU A 1 171 ? -7.119 -4.357 2.880 1.00 83.81 171 LEU A C 1
ATOM 1380 O O . LEU A 1 171 ? -8.181 -4.054 3.409 1.00 83.81 171 LEU A O 1
ATOM 1384 N N . LEU A 1 172 ? -6.047 -3.567 2.946 1.00 83.94 172 LEU A N 1
ATOM 1385 C CA . LEU A 1 172 ? -6.073 -2.297 3.668 1.00 83.94 172 LEU A CA 1
ATOM 1386 C C . LEU A 1 172 ? -7.058 -1.280 3.084 1.00 83.94 172 LEU A C 1
ATOM 1388 O O . LEU A 1 172 ? -7.696 -0.577 3.854 1.00 83.94 172 LEU A O 1
ATOM 1392 N N . GLU A 1 173 ? -7.213 -1.220 1.761 1.00 82.31 173 GLU A N 1
ATOM 1393 C CA . GLU A 1 173 ? -8.224 -0.361 1.119 1.00 82.31 173 GLU A CA 1
ATOM 1394 C C . GLU A 1 173 ? -9.643 -0.787 1.481 1.00 82.31 173 GLU A C 1
ATOM 1396 O O . GLU A 1 173 ? -10.485 0.052 1.780 1.00 82.31 173 GLU A O 1
ATOM 1401 N N . VAL A 1 174 ? -9.902 -2.096 1.509 1.00 80.38 174 VAL A N 1
ATOM 1402 C CA . VAL A 1 174 ? -11.205 -2.630 1.924 1.00 80.38 174 VAL A CA 1
ATOM 1403 C C . VAL A 1 174 ? -11.501 -2.256 3.377 1.00 80.38 174 VAL A C 1
ATOM 1405 O O . VAL A 1 174 ? -12.637 -1.951 3.708 1.00 80.38 174 VAL A O 1
ATOM 1408 N N . PHE A 1 175 ? -10.493 -2.213 4.246 1.00 77.56 175 PHE A N 1
ATOM 1409 C CA . PHE A 1 175 ? -10.663 -1.858 5.656 1.00 77.56 175 PHE A CA 1
ATOM 1410 C C . PHE A 1 175 ? -10.304 -0.399 5.982 1.00 77.56 175 PHE A C 1
ATOM 1412 O O . PHE A 1 175 ? -10.143 -0.075 7.160 1.00 77.56 175 PHE A O 1
ATOM 1419 N N . GLU A 1 176 ? -10.208 0.497 4.990 1.00 77.25 176 GLU A N 1
ATOM 1420 C CA . GLU A 1 176 ? -9.709 1.872 5.176 1.00 77.25 176 GLU A CA 1
ATOM 1421 C C . GLU A 1 176 ? -10.479 2.609 6.285 1.00 77.25 176 GLU A C 1
ATOM 1423 O O . GLU A 1 176 ? -9.871 3.135 7.221 1.00 77.25 176 GLU A O 1
ATOM 1428 N N . GLY A 1 177 ? -11.813 2.516 6.260 1.00 74.19 177 GLY A N 1
ATOM 1429 C CA . GLY A 1 177 ? -12.704 3.183 7.211 1.00 74.19 177 GLY A CA 1
ATOM 1430 C C . GLY A 1 177 ? -12.521 2.797 8.684 1.00 74.19 177 GLY A C 1
ATOM 1431 O O . GLY A 1 177 ? -12.799 3.617 9.553 1.00 74.19 177 GLY A O 1
ATOM 1432 N N . ILE A 1 178 ? -12.024 1.591 8.990 1.00 74.00 178 ILE A N 1
ATOM 1433 C CA . ILE A 1 178 ? -11.773 1.157 10.383 1.00 74.00 178 ILE A CA 1
ATOM 1434 C C . ILE A 1 178 ? -10.292 1.149 10.714 1.00 74.00 178 ILE A C 1
ATOM 1436 O O . ILE A 1 178 ? -9.904 1.367 11.862 1.00 74.00 178 ILE A O 1
ATOM 1440 N N . SER A 1 179 ? -9.450 0.957 9.699 1.00 71.00 179 SER A N 1
ATOM 1441 C CA . SER A 1 179 ? -8.006 1.049 9.845 1.00 71.00 179 SER A CA 1
ATOM 1442 C C . SER A 1 179 ? -7.579 2.421 10.360 1.00 71.00 179 SER A C 1
ATOM 1444 O O . SER A 1 179 ? -6.557 2.499 11.018 1.00 71.00 179 SER A O 1
ATOM 1446 N N . GLY A 1 180 ? -8.357 3.490 10.149 1.00 72.44 180 GLY A N 1
ATOM 1447 C CA . GLY A 1 180 ? -8.073 4.824 10.687 1.00 72.44 180 GLY A CA 1
ATOM 1448 C C . GLY A 1 180 ? -8.182 4.965 12.214 1.00 72.44 180 GLY A C 1
ATOM 1449 O O . GLY A 1 180 ? -7.713 5.964 12.756 1.00 72.44 180 GLY A O 1
ATOM 1450 N N . ARG A 1 181 ? -8.769 3.994 12.929 1.00 79.00 181 ARG A N 1
ATOM 1451 C CA . ARG A 1 181 ? -8.968 4.073 14.387 1.00 79.00 181 ARG A CA 1
ATOM 1452 C C . ARG A 1 181 ? -7.668 3.814 15.148 1.00 79.00 181 ARG A C 1
ATOM 1454 O O . ARG A 1 181 ? -6.939 2.871 14.847 1.00 79.00 181 ARG A O 1
ATOM 1461 N N . GLU A 1 182 ? -7.403 4.608 16.185 1.00 79.44 182 GLU A N 1
ATOM 1462 C CA . GLU A 1 182 ? -6.141 4.559 16.940 1.00 79.44 182 GLU A CA 1
ATOM 1463 C C . GLU A 1 182 ? -5.860 3.190 17.573 1.00 79.44 182 GLU A C 1
ATOM 1465 O O . GLU A 1 182 ? -4.725 2.707 17.526 1.00 79.44 182 GLU A O 1
ATOM 1470 N N . LEU A 1 183 ? -6.886 2.530 18.124 1.00 79.19 183 LEU A N 1
ATOM 1471 C CA . LEU A 1 183 ? -6.735 1.204 18.729 1.00 79.19 183 LEU A CA 1
ATOM 1472 C C . LEU A 1 183 ? -6.320 0.163 17.678 1.00 79.19 183 LEU A C 1
ATOM 1474 O O . LEU A 1 183 ? -5.420 -0.646 17.908 1.00 79.19 183 LEU A O 1
ATOM 1478 N N . VAL A 1 184 ? -6.941 0.214 16.499 1.00 80.19 184 VAL A N 1
ATOM 1479 C CA . VAL A 1 184 ? -6.645 -0.686 15.379 1.00 80.19 184 VAL A CA 1
ATOM 1480 C C . VAL A 1 184 ? -5.248 -0.404 14.820 1.00 80.19 184 VAL A C 1
ATOM 1482 O O . VAL A 1 184 ? -4.457 -1.334 14.674 1.00 80.19 184 VAL A O 1
ATOM 1485 N N . GLN A 1 185 ? -4.889 0.867 14.609 1.00 81.75 185 GLN A N 1
ATOM 1486 C CA . GLN A 1 185 ? -3.543 1.287 14.192 1.00 81.75 185 GLN A CA 1
ATOM 1487 C C . GLN A 1 185 ? -2.459 0.801 15.156 1.00 81.75 185 GLN A C 1
ATOM 1489 O O . GLN A 1 185 ? -1.433 0.267 14.732 1.00 81.75 185 GLN A O 1
ATOM 1494 N N . THR A 1 186 ? -2.698 0.942 16.461 1.00 83.44 186 THR A N 1
ATOM 1495 C CA . THR A 1 186 ? -1.754 0.509 17.497 1.00 83.44 186 THR A CA 1
ATOM 1496 C C . THR A 1 186 ? -1.545 -1.002 17.451 1.00 83.44 186 THR A C 1
ATOM 1498 O O . THR A 1 186 ? -0.406 -1.467 17.456 1.00 83.44 186 THR A O 1
ATOM 1501 N N . ASN A 1 187 ? -2.630 -1.772 17.332 1.00 83.00 187 ASN A N 1
ATOM 1502 C CA . ASN A 1 187 ? -2.567 -3.231 17.247 1.00 83.00 187 ASN A CA 1
ATOM 1503 C C . ASN A 1 187 ? -1.941 -3.731 15.934 1.00 83.00 187 ASN A C 1
ATOM 1505 O O . ASN A 1 187 ? -1.301 -4.786 15.924 1.00 83.00 187 ASN A O 1
ATOM 1509 N N . LEU A 1 188 ? -2.101 -2.990 14.834 1.00 84.12 188 LEU A N 1
ATOM 1510 C CA . LEU A 1 188 ? -1.574 -3.340 13.513 1.00 84.12 188 LEU A CA 1
ATOM 1511 C C . LEU A 1 188 ? -0.173 -2.790 13.233 1.00 84.12 188 LEU A C 1
ATOM 1513 O O . LEU A 1 188 ? 0.394 -3.123 12.192 1.00 84.12 188 LEU A O 1
ATOM 1517 N N . ARG A 1 189 ? 0.420 -2.012 14.144 1.00 84.81 189 ARG A N 1
ATOM 1518 C CA . ARG A 1 189 ? 1.734 -1.380 13.953 1.00 84.81 189 ARG A CA 1
ATOM 1519 C C . ARG A 1 189 ? 2.807 -2.362 13.483 1.00 84.81 189 ARG A C 1
ATOM 1521 O O . ARG A 1 189 ? 3.470 -2.100 12.485 1.00 84.81 189 ARG A O 1
ATOM 1528 N N . ASP A 1 190 ? 2.924 -3.513 14.136 1.00 86.31 190 ASP A N 1
ATOM 1529 C CA . ASP A 1 190 ? 3.930 -4.524 13.779 1.00 86.31 190 ASP A CA 1
ATOM 1530 C C . ASP A 1 190 ? 3.674 -5.115 12.380 1.00 86.31 190 ASP A C 1
ATOM 1532 O O . ASP A 1 190 ? 4.603 -5.412 11.623 1.00 86.31 190 ASP A O 1
ATOM 1536 N N . THR A 1 191 ? 2.398 -5.238 12.003 1.00 86.19 191 THR A N 1
ATOM 1537 C CA . THR A 1 191 ? 1.979 -5.698 10.673 1.00 86.19 191 THR A CA 1
ATOM 1538 C C . THR A 1 191 ? 2.352 -4.672 9.607 1.00 86.19 191 THR A C 1
ATOM 1540 O O . THR A 1 191 ? 2.869 -5.048 8.557 1.00 86.19 191 THR A O 1
ATOM 1543 N N . PHE A 1 192 ? 2.167 -3.379 9.887 1.00 86.38 192 PHE A N 1
ATOM 1544 C CA . PHE A 1 192 ? 2.603 -2.297 9.005 1.00 86.38 192 PHE A CA 1
ATOM 1545 C C . PHE A 1 192 ? 4.123 -2.245 8.854 1.00 86.38 192 PHE A C 1
ATOM 1547 O O . PHE A 1 192 ? 4.612 -2.104 7.736 1.00 86.38 192 PHE A O 1
ATOM 1554 N N . THR A 1 193 ? 4.882 -2.417 9.938 1.00 88.25 193 THR A N 1
ATOM 1555 C CA . THR A 1 193 ? 6.348 -2.513 9.868 1.00 88.25 193 THR A CA 1
ATOM 1556 C C . THR A 1 193 ? 6.776 -3.694 8.999 1.00 88.25 193 THR A C 1
ATOM 1558 O O . THR A 1 193 ? 7.627 -3.542 8.127 1.00 88.25 193 THR A O 1
ATOM 1561 N N . THR A 1 194 ? 6.134 -4.853 9.166 1.00 89.25 194 THR A N 1
ATOM 1562 C CA . THR A 1 194 ? 6.397 -6.044 8.343 1.00 89.25 194 THR A CA 1
ATOM 1563 C C . THR A 1 194 ? 6.034 -5.816 6.872 1.00 89.25 194 THR A C 1
ATOM 1565 O O . THR A 1 194 ? 6.759 -6.263 5.987 1.00 89.25 194 THR A O 1
ATOM 1568 N N . LEU A 1 195 ? 4.936 -5.104 6.592 1.00 90.12 195 LEU A N 1
ATOM 1569 C CA . LEU A 1 195 ? 4.524 -4.731 5.236 1.00 90.12 195 LEU A CA 1
ATOM 1570 C C . LEU A 1 195 ? 5.562 -3.823 4.566 1.00 90.12 195 LEU A C 1
ATOM 1572 O O . LEU A 1 195 ? 5.968 -4.104 3.443 1.00 90.12 195 LEU A O 1
ATOM 1576 N N . VAL A 1 196 ? 6.003 -2.766 5.253 1.00 91.75 196 VAL A N 1
ATOM 1577 C CA . VAL A 1 196 ? 7.015 -1.826 4.741 1.00 91.75 196 VAL A CA 1
ATOM 1578 C C . VAL A 1 196 ? 8.343 -2.537 4.507 1.00 91.75 196 VAL A C 1
ATOM 1580 O O . VAL A 1 196 ? 8.960 -2.359 3.457 1.00 91.75 196 VAL A O 1
ATOM 1583 N N . HIS A 1 197 ? 8.761 -3.385 5.447 1.00 91.12 197 HIS A N 1
ATOM 1584 C CA . HIS A 1 197 ? 9.971 -4.182 5.301 1.00 91.12 197 HIS A CA 1
ATOM 1585 C C . HIS A 1 197 ? 9.880 -5.139 4.104 1.00 91.12 197 HIS A C 1
ATOM 1587 O O . HIS A 1 197 ? 10.772 -5.145 3.261 1.00 91.12 197 HIS A O 1
ATOM 1593 N N . GLY A 1 198 ? 8.783 -5.896 3.991 1.00 91.00 198 GLY A N 1
ATOM 1594 C CA . GLY A 1 198 ? 8.549 -6.818 2.878 1.00 91.00 198 GLY A CA 1
ATOM 1595 C C . GLY A 1 198 ? 8.513 -6.113 1.524 1.00 91.00 198 GLY A C 1
ATOM 1596 O O . GLY A 1 198 ? 9.146 -6.579 0.585 1.00 91.00 198 GLY A O 1
ATOM 1597 N N . PHE A 1 199 ? 7.862 -4.950 1.440 1.00 92.75 199 PHE A N 1
ATOM 1598 C CA . PHE A 1 199 ? 7.850 -4.160 0.210 1.00 92.75 199 PHE A CA 1
ATOM 1599 C C . PHE A 1 199 ? 9.237 -3.596 -0.125 1.00 92.75 199 PHE A C 1
ATOM 1601 O O . PHE A 1 199 ? 9.632 -3.579 -1.283 1.00 92.75 199 PHE A O 1
ATOM 1608 N N . THR A 1 200 ? 10.023 -3.205 0.882 1.00 93.56 200 THR A N 1
ATOM 1609 C CA . THR A 1 200 ? 11.416 -2.778 0.668 1.00 93.56 200 THR A CA 1
ATOM 1610 C C . THR A 1 20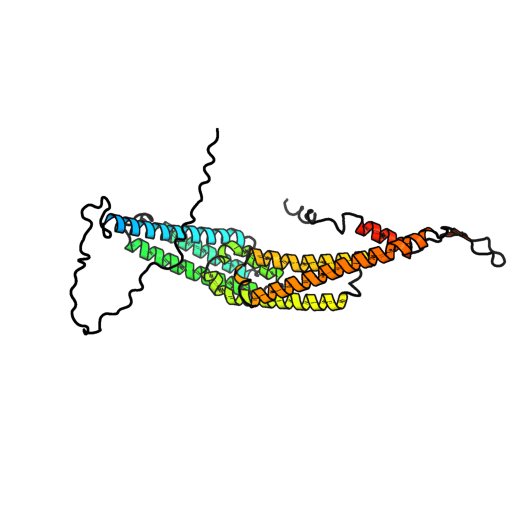0 ? 12.260 -3.917 0.095 1.00 93.56 200 THR A C 1
ATOM 1612 O O . THR A 1 200 ? 13.028 -3.682 -0.831 1.00 93.56 200 THR A O 1
ATOM 1615 N N . GLN A 1 201 ? 12.109 -5.147 0.603 1.00 93.25 201 GLN A N 1
ATOM 1616 C CA . GLN A 1 201 ? 12.794 -6.317 0.038 1.00 93.25 201 GLN A CA 1
ATOM 1617 C C . GLN A 1 201 ? 12.343 -6.592 -1.400 1.00 93.25 201 GLN A C 1
ATOM 1619 O O . GLN A 1 201 ? 13.188 -6.765 -2.267 1.00 93.25 201 GLN A O 1
ATOM 1624 N N . GLU A 1 202 ? 11.040 -6.519 -1.678 1.00 92.69 202 GLU A N 1
ATOM 1625 C CA . GLU A 1 202 ? 10.504 -6.677 -3.035 1.00 92.69 202 GLU A CA 1
ATOM 1626 C C . GLU A 1 202 ? 11.099 -5.646 -4.011 1.00 92.69 202 GLU A C 1
ATOM 1628 O O . GLU A 1 202 ? 11.471 -6.001 -5.127 1.00 92.69 202 GLU A O 1
ATOM 1633 N N . LEU A 1 203 ? 11.276 -4.387 -3.587 1.00 93.81 203 LEU A N 1
ATOM 1634 C CA . LEU A 1 203 ? 11.949 -3.367 -4.399 1.00 93.81 203 LEU A CA 1
ATOM 1635 C C . LEU A 1 203 ? 13.435 -3.672 -4.630 1.00 93.81 203 LEU A C 1
ATOM 1637 O O . LEU A 1 203 ? 13.949 -3.407 -5.716 1.00 93.81 203 LEU A O 1
ATOM 1641 N N . LEU A 1 204 ? 14.137 -4.221 -3.639 1.00 93.88 204 LEU A N 1
ATOM 1642 C CA . LEU A 1 204 ? 15.534 -4.631 -3.801 1.00 93.88 204 LEU A CA 1
ATOM 1643 C C . LEU A 1 204 ? 15.656 -5.824 -4.756 1.00 93.88 204 LEU A C 1
ATOM 1645 O O . LEU A 1 204 ? 16.501 -5.799 -5.648 1.00 93.88 204 LEU A O 1
ATOM 1649 N N . ASP A 1 205 ? 14.778 -6.817 -4.641 1.00 92.50 205 ASP A N 1
ATOM 1650 C CA . ASP A 1 205 ? 14.722 -7.949 -5.568 1.00 92.50 205 ASP A CA 1
ATOM 1651 C C . ASP A 1 205 ? 14.440 -7.457 -6.992 1.00 92.50 205 ASP A C 1
ATOM 1653 O O . ASP A 1 205 ? 15.136 -7.821 -7.942 1.00 92.50 205 ASP A O 1
ATOM 1657 N N . MET A 1 206 ? 13.487 -6.536 -7.140 1.00 91.06 206 MET A N 1
ATOM 1658 C CA . MET A 1 206 ? 13.217 -5.853 -8.401 1.00 91.06 206 MET A CA 1
ATOM 1659 C C . MET A 1 206 ? 14.446 -5.133 -8.939 1.00 91.06 206 MET A C 1
ATOM 1661 O O . MET A 1 206 ? 14.760 -5.278 -10.118 1.00 91.06 206 MET A O 1
ATOM 1665 N N . ARG A 1 207 ? 15.181 -4.400 -8.103 1.00 92.44 207 ARG A N 1
ATOM 1666 C CA . ARG A 1 207 ? 16.427 -3.749 -8.514 1.00 92.44 207 ARG A CA 1
ATOM 1667 C C . ARG A 1 207 ? 17.432 -4.759 -9.069 1.00 92.44 207 ARG A C 1
ATOM 1669 O O . ARG A 1 207 ? 17.968 -4.536 -10.149 1.00 92.44 207 ARG A O 1
ATOM 1676 N N . THR A 1 208 ? 17.644 -5.887 -8.393 1.00 93.12 208 THR A N 1
ATOM 1677 C CA . THR A 1 208 ? 18.557 -6.930 -8.900 1.00 93.12 208 THR A CA 1
ATOM 1678 C C . THR A 1 208 ? 18.072 -7.535 -10.224 1.00 93.12 208 THR A C 1
ATOM 1680 O O . THR A 1 208 ? 18.867 -7.808 -11.129 1.00 93.12 208 THR A O 1
ATOM 1683 N N . PHE A 1 209 ? 16.756 -7.695 -10.389 1.00 90.50 209 PHE A N 1
ATOM 1684 C CA . PHE A 1 209 ? 16.156 -8.134 -11.646 1.00 90.50 209 PHE A CA 1
ATOM 1685 C C . PHE A 1 209 ? 16.362 -7.104 -12.767 1.00 90.50 209 PHE A C 1
ATOM 1687 O O . PHE A 1 209 ? 16.703 -7.471 -13.891 1.00 90.50 209 PHE A O 1
ATOM 1694 N N . PHE A 1 210 ? 16.206 -5.819 -12.455 1.00 90.12 210 PHE A N 1
ATOM 1695 C CA . PHE A 1 210 ? 16.452 -4.720 -13.378 1.00 90.12 210 PHE A CA 1
ATOM 1696 C C . PHE A 1 210 ? 17.914 -4.691 -13.831 1.00 90.12 210 PHE A C 1
ATOM 1698 O O . PHE A 1 210 ? 18.174 -4.702 -15.029 1.00 90.12 210 PHE A O 1
ATOM 1705 N N . GLU A 1 211 ? 18.863 -4.736 -12.895 1.00 89.81 211 GLU A N 1
ATOM 1706 C CA . GLU A 1 211 ? 20.300 -4.697 -13.190 1.00 89.81 211 GLU A CA 1
ATOM 1707 C C . GLU A 1 211 ? 20.753 -5.904 -14.031 1.00 89.81 211 GLU A C 1
ATOM 1709 O O . GLU A 1 211 ? 21.560 -5.751 -14.943 1.00 89.81 211 GLU A O 1
ATOM 1714 N N . SER A 1 212 ? 20.190 -7.094 -13.791 1.00 89.31 212 SER A N 1
ATOM 1715 C CA . SER A 1 212 ? 20.522 -8.309 -14.557 1.00 89.31 212 SER A CA 1
ATOM 1716 C C . SER A 1 212 ? 19.944 -8.339 -15.977 1.00 89.31 212 SER A C 1
ATOM 1718 O O . SER A 1 212 ? 20.548 -8.942 -16.863 1.00 89.31 212 SER A O 1
ATOM 1720 N N . HIS A 1 213 ? 18.799 -7.694 -16.214 1.00 86.06 213 HIS A N 1
ATOM 1721 C CA . HIS A 1 213 ? 18.110 -7.704 -17.513 1.00 86.06 213 HIS A CA 1
ATOM 1722 C C . HIS A 1 213 ? 18.223 -6.373 -18.273 1.00 86.06 213 HIS A C 1
ATOM 1724 O O . HIS A 1 213 ? 17.670 -6.242 -19.364 1.00 86.06 213 HIS A O 1
ATOM 1730 N N . MET A 1 214 ? 18.957 -5.392 -17.738 1.00 83.00 214 MET A N 1
ATOM 1731 C CA . MET A 1 214 ? 19.121 -4.062 -18.337 1.00 83.00 214 MET A CA 1
ATOM 1732 C C . MET A 1 214 ? 19.705 -4.117 -19.759 1.00 83.00 214 MET A C 1
ATOM 1734 O O . MET A 1 214 ? 19.289 -3.353 -20.641 1.00 83.00 214 MET A O 1
ATOM 1738 N N . ASP A 1 215 ? 20.655 -5.025 -19.987 1.00 79.94 215 ASP A N 1
ATOM 1739 C CA . ASP A 1 215 ? 21.344 -5.175 -21.273 1.00 79.94 215 ASP A CA 1
ATOM 1740 C C . ASP A 1 215 ? 20.560 -6.042 -22.266 1.00 79.94 215 ASP A C 1
ATOM 1742 O O . ASP A 1 215 ? 20.631 -5.825 -23.475 1.00 79.94 215 ASP A O 1
ATOM 1746 N N . SER A 1 216 ? 19.768 -6.996 -21.768 1.00 80.50 216 SER A N 1
ATOM 1747 C CA . SER A 1 216 ? 18.948 -7.892 -22.590 1.00 80.50 216 SER A CA 1
ATOM 1748 C C . SER A 1 216 ? 17.577 -8.131 -21.943 1.00 80.50 216 SER A C 1
ATOM 1750 O O . SER A 1 216 ? 17.354 -9.155 -21.293 1.00 80.50 216 SER A O 1
ATOM 1752 N N . PRO A 1 217 ? 16.633 -7.183 -22.096 1.00 83.94 217 PRO A N 1
ATOM 1753 C CA . PRO A 1 217 ? 15.304 -7.341 -21.529 1.00 83.94 217 PRO A CA 1
ATOM 1754 C C . PRO A 1 217 ? 14.580 -8.518 -22.200 1.00 83.94 217 PRO A C 1
ATOM 1756 O O . PRO A 1 217 ? 14.823 -8.791 -23.381 1.00 83.94 217 PRO A O 1
ATOM 1759 N N . PRO A 1 218 ? 13.651 -9.191 -21.495 1.00 81.50 218 PRO A N 1
ATOM 1760 C CA . PRO A 1 218 ? 12.844 -10.260 -22.073 1.00 81.50 218 PRO A CA 1
ATOM 1761 C C . PRO A 1 218 ? 12.211 -9.831 -23.403 1.00 81.50 218 PRO A C 1
ATOM 1763 O O . PRO A 1 218 ? 11.579 -8.776 -23.493 1.00 81.50 218 PRO A O 1
ATOM 1766 N N . ALA A 1 219 ? 12.418 -10.625 -24.453 1.00 77.94 219 ALA A N 1
ATOM 1767 C CA . ALA A 1 219 ? 11.968 -10.285 -25.797 1.00 77.94 219 ALA A CA 1
ATOM 1768 C C . ALA A 1 219 ? 10.473 -10.581 -25.972 1.00 77.94 219 ALA A C 1
ATOM 1770 O O . ALA A 1 219 ? 10.045 -11.732 -25.852 1.00 77.94 219 ALA A O 1
ATOM 1771 N N . TYR A 1 220 ? 9.681 -9.563 -26.315 1.00 80.25 220 TYR A N 1
ATOM 1772 C CA . TYR A 1 220 ? 8.310 -9.764 -26.772 1.00 80.25 220 TYR A CA 1
ATOM 1773 C C . TYR A 1 220 ? 8.291 -10.151 -28.260 1.00 80.25 220 TYR A C 1
ATOM 1775 O O . TYR A 1 220 ? 8.952 -9.498 -29.078 1.00 80.25 220 TYR A O 1
ATOM 1783 N N . PRO A 1 221 ? 7.522 -11.188 -28.651 1.00 78.50 221 PRO A N 1
ATOM 1784 C CA . PRO A 1 221 ? 7.406 -11.586 -30.046 1.00 78.50 221 PRO A CA 1
ATOM 1785 C C . PRO A 1 221 ? 6.986 -10.411 -30.926 1.00 78.50 221 PRO A C 1
ATOM 1787 O O . PRO A 1 221 ? 6.047 -9.680 -30.614 1.00 78.50 221 PRO A O 1
ATOM 1790 N N . HIS A 1 222 ? 7.670 -10.259 -32.057 1.00 79.94 222 HIS A N 1
ATOM 1791 C CA . HIS A 1 222 ? 7.412 -9.212 -33.041 1.00 79.94 222 HIS A CA 1
ATOM 1792 C C . HIS A 1 222 ? 7.650 -7.771 -32.557 1.00 79.94 222 HIS A C 1
ATOM 1794 O O . HIS A 1 222 ? 7.272 -6.859 -33.281 1.00 79.94 222 HIS A O 1
ATOM 1800 N N . LEU A 1 223 ? 8.278 -7.509 -31.410 1.00 83.25 223 LEU A N 1
ATOM 1801 C CA . LEU A 1 223 ? 8.654 -6.140 -31.044 1.00 83.25 223 LEU A CA 1
ATOM 1802 C C . LEU A 1 223 ? 10.107 -5.839 -31.448 1.00 83.25 223 LEU A C 1
ATOM 1804 O O . LEU A 1 223 ? 10.982 -6.672 -31.213 1.00 83.25 223 LEU A O 1
ATOM 1808 N N . PRO A 1 224 ? 10.390 -4.669 -32.052 1.00 86.19 224 PRO A N 1
ATOM 1809 C CA . PRO A 1 224 ? 11.763 -4.237 -32.270 1.00 86.19 224 PRO A CA 1
ATOM 1810 C C . PRO A 1 224 ? 12.527 -4.061 -30.951 1.00 86.19 224 PRO A C 1
ATOM 1812 O O . PRO A 1 224 ? 11.904 -3.741 -29.935 1.00 86.19 224 PRO A O 1
ATOM 1815 N N . PRO A 1 225 ? 13.859 -4.213 -30.952 1.00 85.94 225 PRO A N 1
ATOM 1816 C CA . PRO A 1 225 ? 14.664 -4.249 -29.733 1.00 85.94 225 PRO A CA 1
ATOM 1817 C C . PRO A 1 225 ? 14.576 -2.961 -28.902 1.00 85.94 225 PRO A C 1
ATOM 1819 O O . PRO A 1 225 ? 14.413 -3.044 -27.682 1.00 85.94 225 PRO A O 1
ATOM 1822 N N . VAL A 1 226 ? 14.607 -1.776 -29.526 1.00 87.88 226 VAL A N 1
ATOM 1823 C CA . VAL A 1 226 ? 14.524 -0.505 -28.782 1.00 87.88 226 VAL A CA 1
ATOM 1824 C C . VAL A 1 226 ? 13.132 -0.307 -28.186 1.00 87.88 226 VAL A C 1
ATOM 1826 O O . VAL A 1 226 ? 12.997 0.015 -27.004 1.00 87.88 226 VAL A O 1
ATOM 1829 N N . ALA A 1 227 ? 12.084 -0.571 -28.969 1.00 87.69 227 ALA A N 1
ATOM 1830 C CA . ALA A 1 227 ? 10.702 -0.498 -28.495 1.00 87.69 227 ALA A CA 1
ATOM 1831 C C . ALA A 1 227 ? 10.426 -1.516 -27.371 1.00 87.69 227 ALA A C 1
ATOM 1833 O O . ALA A 1 227 ? 9.739 -1.196 -26.403 1.00 87.69 227 ALA A O 1
ATOM 1834 N N . ASN A 1 228 ? 11.000 -2.720 -27.469 1.00 89.31 228 ASN A N 1
ATOM 1835 C CA . ASN A 1 228 ? 10.921 -3.766 -26.451 1.00 89.31 228 ASN A CA 1
ATOM 1836 C C . ASN A 1 228 ? 11.529 -3.313 -25.126 1.00 89.31 228 ASN A C 1
ATOM 1838 O O . ASN A 1 228 ? 10.889 -3.426 -24.080 1.00 89.31 228 ASN A O 1
ATOM 1842 N N . LYS A 1 229 ? 12.742 -2.750 -25.178 1.00 89.44 229 LYS A N 1
ATOM 1843 C CA . LYS A 1 229 ? 13.429 -2.234 -23.994 1.00 89.44 229 LYS A CA 1
ATOM 1844 C C . LYS A 1 229 ? 12.635 -1.112 -23.331 1.00 89.44 229 LYS A C 1
ATOM 1846 O O . LYS A 1 229 ? 12.418 -1.162 -22.126 1.00 89.44 229 LYS A O 1
ATOM 1851 N N . LEU A 1 230 ? 12.137 -0.147 -24.101 1.00 89.69 230 LEU A N 1
ATOM 1852 C CA . LEU A 1 230 ? 11.350 0.967 -23.559 1.00 89.69 230 LEU A CA 1
ATOM 1853 C C . LEU A 1 230 ? 10.019 0.507 -22.953 1.00 89.69 230 LEU A C 1
ATOM 1855 O O . LEU A 1 230 ? 9.641 0.963 -21.874 1.00 89.69 230 LEU A O 1
ATOM 1859 N N . LEU A 1 231 ? 9.330 -0.440 -23.596 1.00 88.62 231 LEU A N 1
ATOM 1860 C CA . LEU A 1 231 ? 8.105 -1.021 -23.049 1.00 88.62 231 LEU A CA 1
ATOM 1861 C C . LEU A 1 231 ? 8.372 -1.761 -21.732 1.00 88.62 231 LEU A C 1
ATOM 1863 O O . LEU A 1 231 ? 7.598 -1.626 -20.785 1.00 88.62 231 LEU A O 1
ATOM 1867 N N . TRP A 1 232 ? 9.474 -2.510 -21.659 1.00 90.62 232 TRP A N 1
ATOM 1868 C CA . TRP A 1 232 ? 9.899 -3.194 -20.441 1.00 90.62 232 TRP A CA 1
ATOM 1869 C C . TRP A 1 232 ? 10.197 -2.203 -19.305 1.00 90.62 232 TRP A C 1
ATOM 1871 O O . TRP A 1 232 ? 9.633 -2.353 -18.221 1.00 90.62 232 TRP A O 1
ATOM 1881 N N . LEU A 1 233 ? 10.973 -1.143 -19.569 1.00 90.81 233 LEU A N 1
ATOM 1882 C CA . LEU A 1 233 ? 11.260 -0.074 -18.599 1.00 90.81 233 LEU A CA 1
ATOM 1883 C C . LEU A 1 233 ? 9.978 0.596 -18.086 1.00 90.81 233 LEU A C 1
ATOM 1885 O O . LEU A 1 233 ? 9.801 0.784 -16.881 1.00 90.81 233 LEU A O 1
ATOM 1889 N N . ARG A 1 234 ? 9.041 0.908 -18.989 1.00 88.94 234 ARG A N 1
ATOM 1890 C CA . ARG A 1 234 ? 7.757 1.521 -18.632 1.00 88.94 234 ARG A CA 1
ATOM 1891 C C . ARG A 1 234 ? 6.874 0.581 -17.814 1.00 88.94 234 ARG A C 1
ATOM 1893 O O . ARG A 1 234 ? 6.265 1.018 -16.839 1.00 88.94 234 ARG A O 1
ATOM 1900 N N . GLY A 1 235 ? 6.806 -0.696 -18.187 1.00 89.06 235 GLY A N 1
ATOM 1901 C CA . GLY A 1 235 ? 6.074 -1.713 -17.432 1.00 89.06 235 GLY A CA 1
ATOM 1902 C C . GLY A 1 235 ? 6.618 -1.860 -16.013 1.00 89.06 235 GLY A C 1
ATOM 1903 O O . GLY A 1 235 ? 5.849 -1.867 -15.054 1.00 89.06 235 GLY A O 1
ATOM 1904 N N . PHE A 1 236 ? 7.942 -1.876 -15.879 1.00 89.50 236 PHE A N 1
ATOM 1905 C CA . PHE A 1 236 ? 8.633 -1.939 -14.597 1.00 89.50 236 PHE A CA 1
ATOM 1906 C C . PHE A 1 236 ? 8.363 -0.694 -13.732 1.00 89.50 236 PHE A C 1
ATOM 1908 O O . PHE A 1 236 ? 8.013 -0.809 -12.557 1.00 89.50 236 PHE A O 1
ATOM 1915 N N . LYS A 1 237 ? 8.395 0.502 -14.336 1.00 90.81 237 LYS A N 1
ATOM 1916 C CA . LYS A 1 237 ? 8.022 1.761 -13.674 1.00 90.81 237 LYS A CA 1
ATOM 1917 C C . LYS A 1 237 ? 6.581 1.737 -13.155 1.00 90.81 237 LYS A C 1
ATOM 1919 O O . LYS A 1 237 ? 6.358 2.055 -11.992 1.00 90.81 237 LYS A O 1
ATOM 1924 N N . ILE A 1 238 ? 5.611 1.326 -13.976 1.00 89.88 238 ILE A N 1
ATOM 1925 C CA . ILE A 1 238 ? 4.197 1.226 -13.564 1.00 89.88 238 ILE A CA 1
ATOM 1926 C C . ILE A 1 238 ? 4.034 0.223 -12.417 1.00 89.88 238 ILE A C 1
ATOM 1928 O O . ILE A 1 238 ? 3.342 0.517 -11.441 1.00 89.88 238 ILE A O 1
ATOM 1932 N N . HIS A 1 239 ? 4.698 -0.932 -12.520 1.00 89.44 239 HIS A N 1
ATOM 1933 C CA . HIS A 1 239 ? 4.624 -2.005 -11.530 1.00 89.44 239 HIS A CA 1
ATOM 1934 C C . HIS A 1 239 ? 5.077 -1.553 -10.137 1.00 89.44 239 HIS A C 1
ATOM 1936 O O . HIS A 1 239 ? 4.432 -1.896 -9.153 1.00 89.44 239 HIS A O 1
ATOM 1942 N N . ILE A 1 240 ? 6.113 -0.715 -10.060 1.00 91.25 240 ILE A N 1
ATOM 1943 C CA . ILE A 1 240 ? 6.632 -0.169 -8.798 1.00 91.25 240 ILE A CA 1
ATOM 1944 C C . ILE A 1 240 ? 5.814 1.040 -8.309 1.00 91.25 240 ILE A C 1
ATOM 1946 O O . ILE A 1 240 ? 5.591 1.214 -7.107 1.00 91.25 240 ILE A O 1
ATOM 1950 N N . GLN A 1 241 ? 5.343 1.888 -9.227 1.00 92.31 241 GLN A N 1
ATOM 1951 C CA . GLN A 1 241 ? 4.592 3.102 -8.892 1.00 92.31 241 GLN A CA 1
ATOM 1952 C C . GLN A 1 241 ? 3.205 2.812 -8.310 1.00 92.31 241 GLN A C 1
ATOM 1954 O O . GLN A 1 241 ? 2.774 3.503 -7.382 1.00 92.31 241 GLN A O 1
ATOM 1959 N N . GLU A 1 242 ? 2.500 1.801 -8.823 1.00 90.50 242 GLU A N 1
ATOM 1960 C CA . GLU A 1 242 ? 1.145 1.480 -8.372 1.00 90.50 242 GLU A CA 1
ATOM 1961 C C . GLU A 1 242 ? 1.104 1.117 -6.869 1.00 90.50 242 GLU A C 1
ATOM 1963 O O . GLU A 1 242 ? 0.402 1.815 -6.127 1.00 90.50 242 GLU A O 1
ATOM 1968 N N . PRO A 1 243 ? 1.865 0.128 -6.352 1.00 90.31 243 PRO A N 1
ATOM 1969 C CA . PRO A 1 243 ? 1.890 -0.195 -4.924 1.00 90.31 243 PRO A CA 1
ATOM 1970 C C . PRO A 1 243 ? 2.316 0.987 -4.052 1.00 90.31 243 PRO A C 1
ATOM 1972 O O . PRO A 1 243 ? 1.715 1.218 -3.003 1.00 90.31 243 PRO A O 1
ATOM 1975 N N . MET A 1 244 ? 3.295 1.779 -4.504 1.00 91.38 244 MET A N 1
ATOM 1976 C CA . MET A 1 244 ? 3.776 2.939 -3.755 1.00 91.38 244 MET A CA 1
ATOM 1977 C C . MET A 1 244 ? 2.692 4.017 -3.609 1.00 91.38 244 MET A C 1
ATOM 1979 O O . MET A 1 244 ? 2.479 4.551 -2.518 1.00 91.38 244 MET A O 1
ATOM 1983 N N . SER A 1 245 ? 1.947 4.298 -4.683 1.00 90.75 245 SER A N 1
ATOM 1984 C CA . SER A 1 245 ? 0.827 5.249 -4.652 1.00 90.75 245 SER A CA 1
ATOM 1985 C C . SER A 1 245 ? -0.305 4.795 -3.721 1.00 90.75 245 SER A C 1
ATOM 1987 O O . SER A 1 245 ? -0.867 5.599 -2.974 1.00 90.75 245 SER A O 1
ATOM 1989 N N . ARG A 1 246 ? -0.603 3.490 -3.708 1.00 88.75 246 ARG A N 1
ATOM 1990 C CA . ARG A 1 246 ? -1.638 2.898 -2.853 1.00 88.75 246 ARG A CA 1
ATOM 1991 C C . ARG A 1 246 ? -1.226 2.934 -1.387 1.00 88.75 246 ARG A C 1
ATOM 1993 O O . ARG A 1 246 ? -2.026 3.319 -0.540 1.00 88.75 246 ARG A O 1
ATOM 2000 N N . LEU A 1 247 ? 0.036 2.627 -1.089 1.00 88.19 247 LEU A N 1
ATOM 2001 C CA . LEU A 1 247 ? 0.579 2.724 0.264 1.00 88.19 247 LEU A CA 1
ATOM 2002 C C . LEU A 1 247 ? 0.505 4.161 0.807 1.00 88.19 247 LEU A C 1
ATOM 2004 O O . LEU A 1 247 ? 0.114 4.359 1.956 1.00 88.19 247 LEU A O 1
ATOM 2008 N N . HIS A 1 248 ? 0.803 5.161 -0.029 1.00 87.12 248 HIS A N 1
ATOM 2009 C CA . HIS A 1 248 ? 0.673 6.577 0.330 1.00 87.12 248 HIS A CA 1
ATOM 2010 C C . HIS A 1 248 ? -0.756 6.993 0.692 1.00 87.12 248 HIS A C 1
ATOM 2012 O O . HIS A 1 248 ? -0.930 7.798 1.607 1.00 87.12 248 HIS A O 1
ATOM 2018 N N . ARG A 1 249 ? -1.761 6.465 -0.018 1.00 84.81 249 ARG A N 1
ATOM 2019 C CA . ARG A 1 249 ? -3.175 6.748 0.256 1.00 84.81 249 ARG A CA 1
ATOM 2020 C C . ARG A 1 249 ? -3.629 6.107 1.563 1.00 84.81 249 ARG A C 1
ATOM 2022 O O . ARG A 1 249 ? -4.211 6.779 2.401 1.00 84.81 249 ARG A O 1
ATOM 2029 N N . VAL A 1 250 ? -3.348 4.819 1.722 1.00 80.12 250 VAL A N 1
ATOM 2030 C CA . VAL A 1 250 ? -4.017 3.991 2.731 1.00 80.12 250 VAL A CA 1
ATOM 2031 C C . VAL A 1 250 ? -3.301 4.013 4.079 1.00 80.12 250 VAL A C 1
ATOM 2033 O O . VAL A 1 250 ? -3.938 3.910 5.122 1.00 80.12 250 VAL A O 1
ATOM 2036 N N . SER A 1 251 ? -1.973 4.159 4.090 1.00 79.62 251 SER A N 1
ATOM 2037 C CA . SER A 1 251 ? -1.219 4.275 5.339 1.00 79.62 251 SER A CA 1
ATOM 2038 C C . SER A 1 251 ? -0.060 5.271 5.236 1.00 79.62 251 SER A C 1
ATOM 2040 O O . SER A 1 251 ? 1.119 4.891 5.217 1.00 79.62 251 SER A O 1
ATOM 2042 N N . PRO A 1 252 ? -0.356 6.584 5.241 1.00 80.81 252 PRO A N 1
ATOM 2043 C CA . PRO A 1 252 ? 0.685 7.609 5.262 1.00 80.81 252 PRO A CA 1
ATOM 2044 C C . PRO A 1 252 ? 1.522 7.568 6.552 1.00 80.81 252 PRO A C 1
ATOM 2046 O O . PRO A 1 252 ? 2.671 8.013 6.563 1.00 80.81 252 PRO A O 1
ATOM 2049 N N . ALA A 1 253 ? 0.972 7.031 7.647 1.00 80.31 253 ALA A N 1
ATOM 2050 C CA . ALA A 1 253 ? 1.672 6.896 8.921 1.00 80.31 253 ALA A CA 1
ATOM 2051 C C . ALA A 1 253 ? 2.804 5.859 8.863 1.00 80.31 253 ALA A C 1
ATOM 2053 O O . ALA A 1 253 ? 3.867 6.108 9.428 1.00 80.31 253 ALA A O 1
ATOM 2054 N N . SER A 1 254 ? 2.626 4.752 8.133 1.00 79.62 254 SER A N 1
ATOM 2055 C CA . SER A 1 254 ? 3.651 3.703 7.993 1.00 79.62 254 SER A CA 1
ATOM 2056 C C . SER A 1 254 ? 4.898 4.165 7.240 1.00 79.62 254 SER A C 1
ATOM 2058 O O . SER A 1 254 ? 5.958 3.565 7.373 1.00 79.62 254 SER A O 1
ATOM 2060 N N . LEU A 1 255 ? 4.790 5.246 6.465 1.00 81.56 255 LEU A N 1
ATOM 2061 C CA . LEU A 1 255 ? 5.922 5.849 5.767 1.00 81.56 255 LEU A CA 1
ATOM 2062 C C . LEU A 1 255 ? 6.745 6.778 6.674 1.00 81.56 255 LEU A C 1
ATOM 2064 O O . LEU A 1 255 ? 7.800 7.265 6.265 1.00 81.56 255 LEU A O 1
ATOM 2068 N N . LYS A 1 256 ? 6.288 7.074 7.892 1.00 82.44 256 LYS A N 1
ATOM 2069 C CA . LYS A 1 256 ? 7.059 7.862 8.860 1.00 82.44 256 LYS A CA 1
ATOM 2070 C C . LYS A 1 256 ? 8.064 6.955 9.586 1.00 82.44 256 LYS A C 1
ATOM 2072 O O . LYS A 1 256 ? 7.792 5.782 9.814 1.00 82.44 256 LYS A O 1
ATOM 2077 N N . GLY A 1 257 ? 9.211 7.515 9.966 1.00 86.75 257 GLY A N 1
ATOM 2078 C CA . GLY A 1 257 ? 10.304 6.782 10.616 1.00 86.75 257 GLY A CA 1
ATOM 2079 C C . GLY A 1 257 ? 11.331 6.203 9.639 1.00 86.75 257 GLY A C 1
ATOM 2080 O O . GLY A 1 257 ? 11.240 6.410 8.427 1.00 86.75 257 GLY A O 1
ATOM 2081 N N . ASP A 1 258 ? 12.311 5.490 10.191 1.00 88.38 258 ASP A N 1
ATOM 2082 C CA . ASP A 1 258 ? 13.511 5.057 9.465 1.00 88.38 258 ASP A CA 1
ATOM 2083 C C . ASP A 1 258 ? 13.194 4.023 8.378 1.00 88.38 258 ASP A C 1
ATOM 2085 O O . ASP A 1 258 ? 13.641 4.165 7.243 1.00 88.38 258 ASP A O 1
ATOM 2089 N N . GLU A 1 259 ? 12.345 3.033 8.672 1.00 86.88 259 GLU A N 1
ATOM 2090 C CA . GLU A 1 259 ? 11.941 2.013 7.691 1.00 86.88 259 GLU A CA 1
ATOM 2091 C C . GLU A 1 259 ? 11.155 2.622 6.520 1.00 86.88 259 GLU A C 1
ATOM 2093 O O . GLU A 1 259 ? 11.391 2.292 5.359 1.00 86.88 259 GLU A O 1
ATOM 2098 N N . GLY A 1 260 ? 10.260 3.571 6.809 1.00 89.94 260 GLY A N 1
ATOM 2099 C CA . GLY A 1 260 ? 9.521 4.296 5.778 1.00 89.94 260 GLY A CA 1
ATOM 2100 C C . GLY A 1 260 ? 10.415 5.222 4.948 1.00 89.94 260 GLY A C 1
ATOM 2101 O O . GLY A 1 260 ? 10.184 5.392 3.749 1.00 89.94 260 GLY A O 1
ATOM 2102 N N . TRP A 1 261 ? 11.458 5.802 5.553 1.00 92.00 261 TRP A N 1
ATOM 2103 C CA . TRP A 1 261 ? 12.475 6.555 4.821 1.00 92.00 261 TRP A CA 1
ATOM 2104 C C . TRP A 1 261 ? 13.277 5.647 3.888 1.00 92.00 261 TRP A C 1
ATOM 2106 O O . TRP A 1 261 ? 13.354 5.957 2.704 1.00 92.00 261 TRP A O 1
ATOM 2116 N N . ARG A 1 262 ? 13.768 4.500 4.375 1.00 92.12 262 ARG A N 1
ATOM 2117 C CA . ARG A 1 262 ? 14.508 3.517 3.565 1.00 92.12 262 ARG A CA 1
ATOM 2118 C C . ARG A 1 262 ? 13.705 3.043 2.357 1.00 92.12 262 ARG A C 1
ATOM 2120 O O . ARG A 1 262 ? 14.248 2.970 1.257 1.00 92.12 262 ARG A O 1
ATOM 2127 N N . LEU A 1 263 ? 12.412 2.768 2.545 1.00 93.31 263 LEU A N 1
ATOM 2128 C CA . LEU A 1 263 ? 11.515 2.398 1.452 1.00 93.31 263 LEU A CA 1
ATOM 2129 C C . LEU A 1 263 ? 11.421 3.508 0.394 1.00 93.31 263 LEU A C 1
ATOM 2131 O O . LEU A 1 263 ? 11.570 3.239 -0.796 1.00 93.31 263 LEU A O 1
ATOM 2135 N N . ARG A 1 264 ? 11.184 4.758 0.819 1.00 93.56 264 ARG A N 1
ATOM 2136 C CA . ARG A 1 264 ? 11.087 5.907 -0.098 1.00 93.56 264 ARG A CA 1
ATOM 2137 C C . ARG A 1 264 ? 12.387 6.174 -0.842 1.00 93.56 264 ARG A C 1
ATOM 2139 O O . ARG A 1 264 ? 12.332 6.509 -2.020 1.00 93.56 264 ARG A O 1
ATOM 2146 N N . ASP A 1 265 ? 13.513 6.067 -0.148 1.00 94.25 265 ASP A N 1
ATOM 2147 C CA . ASP A 1 265 ? 14.845 6.290 -0.704 1.00 94.25 265 ASP A CA 1
ATOM 2148 C C . ASP A 1 265 ? 15.151 5.240 -1.780 1.00 94.25 265 ASP A C 1
ATOM 2150 O O . ASP A 1 265 ? 15.371 5.587 -2.937 1.00 94.25 265 ASP A O 1
ATOM 2154 N N . THR A 1 266 ? 14.961 3.957 -1.445 1.00 93.50 266 THR A N 1
ATOM 2155 C CA . THR A 1 266 ? 15.111 2.829 -2.382 1.00 93.50 266 THR A CA 1
ATOM 2156 C C . THR A 1 266 ? 14.199 2.981 -3.603 1.00 93.50 266 THR A C 1
ATOM 2158 O O . THR A 1 266 ? 14.645 2.823 -4.737 1.00 93.50 266 THR A O 1
ATOM 2161 N N . TYR A 1 267 ? 12.926 3.332 -3.392 1.00 95.25 267 TYR A N 1
ATOM 2162 C CA . TYR A 1 267 ? 11.979 3.610 -4.474 1.00 95.25 267 TYR A CA 1
ATOM 2163 C C . TYR A 1 267 ? 12.453 4.765 -5.369 1.00 95.25 267 TYR A C 1
ATOM 2165 O O . TYR A 1 267 ? 12.456 4.642 -6.591 1.00 95.25 267 TYR A O 1
ATOM 2173 N N . SER A 1 268 ? 12.858 5.886 -4.766 1.00 94.69 268 SER A N 1
ATOM 2174 C CA . SER A 1 268 ? 13.337 7.069 -5.484 1.00 94.69 268 SER A CA 1
ATOM 2175 C C . SER A 1 268 ? 14.553 6.734 -6.346 1.00 94.69 268 SER A C 1
ATOM 2177 O O . SER A 1 268 ? 14.622 7.160 -7.497 1.00 94.69 268 SER A O 1
ATOM 2179 N N . ASP A 1 269 ? 15.494 5.968 -5.808 1.00 94.56 269 ASP A N 1
ATOM 2180 C CA . ASP A 1 269 ? 16.715 5.601 -6.516 1.00 94.56 269 ASP A CA 1
ATOM 2181 C C . ASP A 1 269 ? 16.435 4.670 -7.696 1.00 94.56 269 ASP A C 1
ATOM 2183 O O . ASP A 1 269 ? 16.874 4.962 -8.807 1.00 94.56 269 ASP A O 1
ATOM 2187 N N . ILE A 1 270 ? 15.601 3.641 -7.512 1.00 93.81 270 ILE A N 1
ATOM 2188 C CA . ILE A 1 270 ? 15.200 2.748 -8.610 1.00 93.81 270 ILE A CA 1
ATOM 2189 C C . ILE A 1 270 ? 14.487 3.528 -9.724 1.00 93.81 270 ILE A C 1
ATOM 2191 O O . ILE A 1 270 ? 14.772 3.324 -10.903 1.00 93.81 270 ILE A O 1
ATOM 2195 N N . ILE A 1 271 ? 13.582 4.451 -9.379 1.00 94.19 271 ILE A N 1
ATOM 2196 C CA . ILE A 1 271 ? 12.885 5.272 -10.380 1.00 94.19 271 ILE A CA 1
ATOM 2197 C C . ILE A 1 271 ? 13.867 6.149 -11.165 1.00 94.19 271 ILE A C 1
ATOM 2199 O O . ILE A 1 271 ? 13.756 6.219 -12.389 1.00 94.19 271 ILE A O 1
ATOM 2203 N N . LYS A 1 272 ? 14.847 6.774 -10.499 1.00 94.44 272 LYS A N 1
ATOM 2204 C CA . LYS A 1 272 ? 15.886 7.565 -11.179 1.00 94.44 272 LYS A CA 1
ATOM 2205 C C . LYS A 1 272 ? 16.728 6.705 -12.120 1.00 94.44 272 LYS A C 1
ATOM 2207 O O . LYS A 1 272 ? 17.021 7.148 -13.229 1.00 94.44 272 LYS A O 1
ATOM 2212 N N . ASP A 1 273 ? 17.096 5.496 -11.702 1.00 92.75 273 ASP A N 1
ATOM 2213 C CA . ASP A 1 273 ? 17.881 4.571 -12.523 1.00 92.75 273 ASP A CA 1
ATOM 2214 C C . ASP A 1 273 ? 17.105 4.138 -13.779 1.00 92.75 273 ASP A C 1
ATOM 2216 O O . ASP A 1 273 ? 17.653 4.155 -14.885 1.00 92.75 273 ASP A O 1
ATOM 2220 N N . ILE A 1 274 ? 15.805 3.850 -13.643 1.00 91.88 274 ILE A N 1
ATOM 2221 C CA . ILE A 1 274 ? 14.921 3.531 -14.776 1.00 91.88 274 ILE A CA 1
ATOM 2222 C C . ILE A 1 274 ? 14.813 4.720 -15.738 1.00 91.88 274 ILE A C 1
ATOM 2224 O O . ILE A 1 274 ? 14.981 4.547 -16.944 1.00 91.88 274 ILE A O 1
ATOM 2228 N N . GLU A 1 275 ? 14.561 5.928 -15.227 1.00 92.31 275 GLU A N 1
ATOM 2229 C CA . GLU A 1 275 ? 14.423 7.141 -16.048 1.00 92.31 275 GLU A CA 1
ATOM 2230 C C . GLU A 1 275 ? 15.724 7.499 -16.771 1.00 92.31 275 GLU A C 1
ATOM 2232 O O . GLU A 1 275 ? 15.713 7.921 -17.931 1.00 92.31 275 GLU A O 1
ATOM 2237 N N . LYS A 1 276 ? 16.866 7.288 -16.112 1.00 93.56 276 LYS A N 1
ATOM 2238 C CA . LYS A 1 276 ? 18.183 7.450 -16.722 1.00 93.56 276 LYS A CA 1
ATOM 2239 C C . LYS A 1 276 ? 18.390 6.445 -17.857 1.00 93.56 276 LYS A C 1
ATOM 2241 O O . LYS A 1 276 ? 18.766 6.860 -18.953 1.00 93.56 276 LYS A O 1
ATOM 2246 N N . CYS A 1 277 ? 18.093 5.164 -17.627 1.00 91.38 277 CYS A N 1
ATOM 2247 C CA . CYS A 1 277 ? 18.211 4.109 -18.637 1.00 91.38 277 CYS A CA 1
ATOM 2248 C C . CYS A 1 277 ? 17.279 4.351 -19.839 1.00 91.38 277 CYS A C 1
ATOM 2250 O O . CYS A 1 277 ? 17.681 4.177 -20.993 1.00 91.38 277 CYS A O 1
ATOM 2252 N N . GLU A 1 278 ? 16.048 4.803 -19.586 1.00 91.31 278 GLU A N 1
ATOM 2253 C CA . GLU A 1 278 ? 15.078 5.182 -20.617 1.00 91.31 278 GLU A CA 1
ATOM 2254 C C . GLU A 1 278 ? 15.628 6.324 -21.482 1.00 91.31 278 GLU A C 1
ATOM 2256 O O . GLU A 1 278 ? 15.696 6.209 -22.709 1.00 91.31 278 GLU A O 1
ATOM 2261 N N . ALA A 1 279 ? 16.111 7.396 -20.848 1.00 91.94 279 ALA A N 1
ATOM 2262 C CA . ALA A 1 279 ? 16.669 8.544 -21.550 1.00 91.94 279 ALA A CA 1
ATOM 2263 C C . ALA A 1 279 ? 17.944 8.196 -22.340 1.00 91.94 279 ALA A C 1
ATOM 2265 O O . ALA A 1 279 ? 18.142 8.698 -23.445 1.00 91.94 279 ALA A O 1
ATOM 2266 N N . GLU A 1 280 ? 18.820 7.347 -21.801 1.00 93.06 280 GLU A N 1
ATOM 2267 C CA . GLU A 1 280 ? 20.015 6.853 -22.498 1.00 93.06 280 GLU A CA 1
ATOM 2268 C C . GLU A 1 280 ? 19.653 5.989 -23.709 1.00 93.06 280 GLU A C 1
ATOM 2270 O O . GLU A 1 280 ? 20.210 6.196 -24.787 1.00 93.0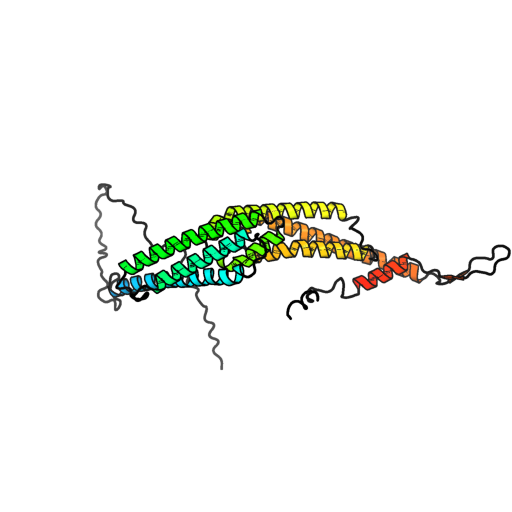6 280 GLU A O 1
ATOM 2275 N N . THR A 1 281 ? 18.668 5.099 -23.571 1.00 89.94 281 THR A N 1
ATOM 2276 C CA . THR A 1 281 ? 18.177 4.248 -24.666 1.00 89.94 281 THR A CA 1
ATOM 2277 C C . THR A 1 281 ? 17.608 5.093 -25.808 1.00 89.94 281 THR A C 1
ATOM 2279 O O . THR A 1 281 ? 17.947 4.867 -26.969 1.00 89.94 281 THR A O 1
ATOM 2282 N N . ILE A 1 282 ? 16.801 6.113 -25.491 1.00 90.12 282 ILE A N 1
ATOM 2283 C CA . ILE A 1 282 ? 16.231 7.026 -26.494 1.00 90.12 282 ILE A CA 1
ATOM 2284 C C . ILE A 1 282 ? 17.329 7.842 -27.183 1.00 90.12 282 ILE A C 1
ATOM 2286 O O . ILE A 1 282 ? 17.329 7.944 -28.409 1.00 90.12 282 ILE A O 1
ATOM 2290 N N . ARG A 1 283 ? 18.283 8.405 -26.427 1.00 91.88 283 ARG A N 1
ATOM 2291 C CA . ARG A 1 283 ? 19.397 9.179 -27.005 1.00 91.88 283 ARG A CA 1
ATOM 2292 C C . ARG A 1 283 ? 20.267 8.323 -27.918 1.00 91.88 283 ARG A C 1
ATOM 2294 O O . ARG A 1 283 ? 20.616 8.766 -29.009 1.00 91.88 283 ARG A O 1
ATOM 2301 N N . HIS A 1 284 ? 20.599 7.108 -27.482 1.00 91.56 284 HIS A N 1
ATOM 2302 C CA . HIS A 1 284 ? 21.383 6.177 -28.282 1.00 91.56 284 HIS A CA 1
ATOM 2303 C C . HIS A 1 284 ? 20.652 5.831 -29.582 1.00 91.56 284 HIS A C 1
ATOM 2305 O O . HIS A 1 284 ? 21.220 6.002 -30.660 1.00 91.56 284 HIS A O 1
ATOM 2311 N N . TRP A 1 285 ? 19.369 5.467 -29.497 1.00 90.44 285 TRP A N 1
ATOM 2312 C CA . TRP A 1 285 ? 18.542 5.194 -30.671 1.00 90.44 285 TRP A CA 1
ATOM 2313 C C . TRP A 1 285 ? 18.500 6.377 -31.645 1.00 90.44 285 TRP A C 1
ATOM 2315 O O . TRP A 1 285 ? 18.770 6.192 -32.827 1.00 90.44 285 TRP A O 1
ATOM 2325 N N . GLN A 1 286 ? 18.255 7.601 -31.163 1.00 88.06 286 GLN A N 1
ATOM 2326 C CA . GLN A 1 286 ? 18.247 8.806 -32.005 1.00 88.06 286 GLN A CA 1
ATOM 2327 C C . GLN A 1 286 ? 19.584 9.021 -32.731 1.00 88.06 286 GLN A C 1
ATOM 2329 O O . GLN A 1 286 ? 19.591 9.368 -33.911 1.00 88.06 286 GLN A O 1
ATOM 2334 N N . SER A 1 287 ? 20.709 8.789 -32.047 1.00 89.56 287 SER A N 1
ATOM 2335 C CA . SER A 1 287 ? 22.047 8.978 -32.623 1.00 89.56 287 SER A CA 1
ATOM 2336 C C . SER A 1 287 ? 22.422 7.931 -33.677 1.00 89.56 287 SER A C 1
ATOM 2338 O O . SER A 1 287 ? 23.113 8.258 -34.641 1.00 89.56 287 SER A O 1
ATOM 2340 N N . THR A 1 288 ? 21.950 6.693 -33.512 1.00 87.12 288 THR A N 1
ATOM 2341 C CA . THR A 1 288 ? 22.251 5.560 -34.401 1.00 87.12 288 THR A CA 1
ATOM 2342 C C . THR A 1 288 ? 21.305 5.525 -35.605 1.00 87.12 288 THR A C 1
ATOM 2344 O O . THR A 1 288 ? 21.728 5.291 -36.736 1.00 87.12 288 THR A O 1
ATOM 2347 N N . MET A 1 289 ? 20.031 5.859 -35.392 1.00 87.62 289 MET A N 1
ATOM 2348 C CA . MET A 1 289 ? 18.977 5.789 -36.404 1.00 87.62 289 MET A CA 1
ATOM 2349 C C . MET A 1 289 ? 19.189 6.763 -37.573 1.00 87.62 289 MET A C 1
ATOM 2351 O O . MET A 1 289 ? 19.031 6.370 -38.728 1.00 87.62 289 MET A O 1
ATOM 2355 N N . GLU A 1 290 ? 19.567 8.021 -37.318 1.00 83.31 290 GLU A N 1
ATOM 2356 C CA . GLU A 1 290 ? 19.728 9.036 -38.372 1.00 83.31 290 GLU A CA 1
ATOM 2357 C C . GLU A 1 290 ? 20.784 8.668 -39.445 1.00 83.31 290 GLU A C 1
ATOM 2359 O O . GLU A 1 290 ? 20.468 8.744 -40.642 1.00 83.31 290 GLU A O 1
ATOM 2364 N N . PRO A 1 291 ? 22.026 8.272 -39.093 1.00 86.25 291 PRO A N 1
ATOM 2365 C CA . PRO A 1 291 ? 23.030 7.884 -40.083 1.00 86.25 291 PRO A CA 1
ATOM 2366 C C . PRO A 1 291 ? 22.709 6.554 -40.778 1.00 86.25 291 PRO A C 1
ATOM 2368 O O . PRO A 1 291 ? 22.923 6.440 -41.991 1.00 86.25 291 PRO A O 1
ATOM 2371 N N . GLU A 1 292 ? 22.173 5.567 -40.055 1.00 84.12 292 GLU A N 1
ATOM 2372 C CA . GLU A 1 292 ? 21.810 4.265 -40.623 1.00 84.12 292 GLU A CA 1
ATOM 2373 C C . GLU A 1 292 ? 20.672 4.404 -41.630 1.00 84.12 292 GLU A C 1
ATOM 2375 O O . GLU A 1 292 ? 20.813 3.985 -42.780 1.00 84.12 292 GLU A O 1
ATOM 2380 N N . LEU A 1 293 ? 19.598 5.108 -41.264 1.00 85.00 293 LEU A N 1
ATOM 2381 C CA . LEU A 1 293 ? 18.471 5.364 -42.155 1.00 85.00 293 LEU A CA 1
ATOM 2382 C C . LEU A 1 293 ? 18.925 6.083 -43.434 1.00 85.00 293 LEU A C 1
ATOM 2384 O O . LEU A 1 293 ? 18.568 5.675 -44.539 1.00 85.00 293 LEU A O 1
ATOM 2388 N N . ARG A 1 294 ? 19.775 7.114 -43.317 1.00 84.94 294 ARG A N 1
ATOM 2389 C CA . ARG A 1 294 ? 20.327 7.840 -44.478 1.00 84.94 294 ARG A CA 1
ATOM 2390 C C . ARG A 1 294 ? 21.185 6.971 -45.388 1.00 84.94 294 ARG A C 1
ATOM 2392 O O . ARG A 1 294 ? 21.240 7.234 -46.589 1.00 84.94 294 ARG A O 1
ATOM 2399 N N . THR A 1 295 ? 21.889 5.993 -44.832 1.00 85.75 295 THR A N 1
ATOM 2400 C CA . THR A 1 295 ? 22.766 5.101 -45.597 1.00 85.75 295 THR A CA 1
ATOM 2401 C C . THR A 1 295 ? 21.950 4.023 -46.303 1.00 85.75 295 THR A C 1
ATOM 2403 O O . THR A 1 295 ? 22.127 3.810 -47.501 1.00 85.75 295 THR A O 1
ATOM 2406 N N . LYS A 1 296 ? 20.999 3.403 -45.595 1.00 82.19 296 LYS A N 1
ATOM 2407 C CA . LYS A 1 296 ? 20.144 2.330 -46.120 1.00 82.19 296 LYS A CA 1
ATOM 2408 C C . LYS A 1 296 ? 19.150 2.838 -47.171 1.00 82.19 296 LYS A C 1
ATOM 2410 O O . LYS A 1 296 ? 18.958 2.177 -48.182 1.00 82.19 296 LYS A O 1
ATOM 2415 N N . LEU A 1 297 ? 18.603 4.051 -47.018 1.00 82.88 297 LEU A N 1
ATOM 2416 C CA . LEU A 1 297 ? 17.708 4.662 -48.019 1.00 82.88 297 LEU A CA 1
ATOM 2417 C C . LEU A 1 297 ? 18.395 5.013 -49.350 1.00 82.88 297 LEU A C 1
ATOM 2419 O O . LEU A 1 297 ? 17.714 5.206 -50.353 1.00 82.88 297 LEU A O 1
ATOM 2423 N N . LYS A 1 298 ? 19.729 5.126 -49.377 1.00 84.88 298 LYS A N 1
ATOM 2424 C CA . LYS A 1 298 ? 20.493 5.396 -50.608 1.00 84.88 298 LYS A CA 1
ATOM 2425 C C . LYS A 1 298 ? 20.775 4.136 -51.430 1.00 84.88 298 LYS A C 1
ATOM 2427 O O . LYS A 1 298 ? 21.287 4.254 -52.542 1.00 84.88 298 LYS A O 1
ATOM 2432 N N . GLN A 1 299 ? 20.498 2.949 -50.893 1.00 83.00 299 GLN A N 1
ATOM 2433 C CA . GLN A 1 299 ? 20.738 1.693 -51.595 1.00 83.00 299 GLN A CA 1
ATOM 2434 C C . GLN A 1 299 ? 19.661 1.451 -52.669 1.00 83.00 299 GLN A C 1
ATOM 2436 O O . GLN A 1 299 ? 18.497 1.801 -52.464 1.00 83.00 299 GLN A O 1
ATOM 2441 N N . PRO A 1 300 ? 20.018 0.868 -53.829 1.00 81.88 300 PRO A N 1
ATOM 2442 C CA . PRO A 1 300 ? 19.042 0.555 -54.868 1.00 81.88 300 PRO A CA 1
ATOM 2443 C C . PRO A 1 300 ? 18.075 -0.526 -54.374 1.00 81.88 300 PRO A C 1
ATOM 2445 O O . PRO A 1 300 ? 18.509 -1.505 -53.778 1.00 81.88 300 PRO A O 1
ATOM 2448 N N . LEU A 1 301 ? 16.777 -0.374 -54.655 1.00 78.69 301 LEU A N 1
ATOM 2449 C CA . LEU A 1 301 ? 15.735 -1.327 -54.234 1.00 78.69 301 LEU A CA 1
ATOM 2450 C C . LEU A 1 301 ? 15.765 -2.652 -55.007 1.00 78.69 301 LEU A C 1
ATOM 2452 O O . LEU A 1 301 ? 15.202 -3.644 -54.553 1.00 78.69 301 LEU A O 1
ATOM 2456 N N . LEU A 1 302 ? 16.380 -2.663 -56.190 1.00 79.12 302 LEU A N 1
ATOM 2457 C CA . LEU A 1 302 ? 16.481 -3.827 -57.061 1.00 79.12 302 LEU A CA 1
ATOM 2458 C C . LEU A 1 302 ? 17.949 -4.060 -57.398 1.00 79.12 302 LEU A C 1
ATOM 2460 O O . LEU A 1 302 ? 18.631 -3.147 -57.865 1.00 79.12 302 LEU A O 1
ATOM 2464 N N . ILE A 1 303 ? 18.413 -5.284 -57.176 1.00 79.88 303 ILE A N 1
ATOM 2465 C CA . ILE A 1 303 ? 19.740 -5.742 -57.579 1.00 79.88 303 ILE A CA 1
ATOM 2466 C C . ILE A 1 303 ? 19.539 -6.882 -58.576 1.00 79.88 303 ILE A C 1
ATOM 2468 O O . ILE A 1 303 ? 18.739 -7.790 -58.349 1.00 79.88 303 ILE A O 1
ATOM 2472 N N . SER A 1 304 ? 20.242 -6.805 -59.703 1.00 77.00 304 SER A N 1
ATOM 2473 C CA . SER A 1 304 ? 20.313 -7.901 -60.667 1.00 77.00 304 SER A CA 1
ATOM 2474 C C . SER A 1 304 ? 21.521 -8.760 -60.327 1.00 77.00 304 SER A C 1
ATOM 2476 O O . SER A 1 304 ? 22.634 -8.234 -60.260 1.00 77.00 304 SER A O 1
ATOM 2478 N N . GLU A 1 305 ? 21.326 -10.065 -60.152 1.00 74.19 305 GLU A N 1
ATOM 2479 C CA . GLU A 1 305 ? 22.456 -10.995 -60.126 1.00 74.19 305 GLU A CA 1
ATOM 2480 C C . GLU A 1 305 ? 23.049 -11.133 -61.539 1.00 74.19 305 GLU A C 1
ATOM 2482 O O . GLU A 1 305 ? 22.295 -11.144 -62.523 1.00 74.19 305 GLU A O 1
ATOM 2487 N N . PRO A 1 306 ? 24.389 -11.173 -61.676 1.00 67.88 306 PRO A N 1
ATOM 2488 C CA . PRO A 1 306 ? 25.028 -11.387 -62.965 1.00 67.88 306 PRO A CA 1
ATOM 2489 C C . PRO A 1 306 ? 24.765 -12.811 -63.468 1.00 67.88 306 PRO A C 1
ATOM 2491 O O . PRO A 1 306 ? 24.669 -13.763 -62.694 1.00 67.88 306 PRO A O 1
ATOM 2494 N N . GLU A 1 307 ? 24.656 -12.934 -64.788 1.00 59.16 307 GLU A N 1
ATOM 2495 C CA . GLU A 1 307 ? 24.371 -14.174 -65.508 1.00 59.16 307 GLU A CA 1
ATOM 2496 C C . GLU A 1 307 ? 25.359 -15.285 -65.110 1.00 59.16 307 GLU A C 1
ATOM 2498 O O . GLU A 1 307 ? 26.544 -15.231 -65.435 1.00 59.16 307 GLU A O 1
ATOM 2503 N N . SER A 1 308 ? 24.874 -16.294 -64.384 1.00 61.66 308 SER A N 1
ATOM 2504 C CA . SER A 1 308 ? 25.580 -17.568 -64.230 1.00 61.66 308 SER A CA 1
ATOM 2505 C C . SER A 1 308 ? 25.122 -18.496 -65.352 1.00 61.66 308 SER A C 1
ATOM 2507 O O . SER A 1 308 ? 23.920 -18.603 -65.604 1.00 61.66 308 SER A O 1
ATOM 2509 N N . GLU A 1 309 ? 26.091 -19.107 -66.042 1.00 57.84 309 GLU A N 1
ATOM 2510 C CA . GLU A 1 309 ? 25.961 -19.875 -67.290 1.00 57.84 309 GLU A CA 1
ATOM 2511 C C . GLU A 1 309 ? 24.594 -20.578 -67.458 1.00 57.84 309 GLU A C 1
ATOM 2513 O O . GLU A 1 309 ? 24.354 -21.660 -66.926 1.00 57.84 309 GLU A O 1
ATOM 2518 N N . GLY A 1 310 ? 23.687 -19.946 -68.219 1.00 61.28 310 GLY A N 1
ATOM 2519 C CA . GLY A 1 310 ? 22.421 -20.536 -68.674 1.00 61.28 310 GLY A CA 1
ATOM 2520 C C . GLY A 1 310 ? 21.130 -20.101 -67.962 1.00 61.28 310 GLY A C 1
ATOM 2521 O O . GLY A 1 310 ? 20.060 -20.540 -68.386 1.00 61.28 310 GLY A O 1
ATOM 2522 N N . SER A 1 311 ? 21.172 -19.239 -66.937 1.00 62.88 311 SER A N 1
ATOM 2523 C CA . SER A 1 311 ? 19.958 -18.727 -66.270 1.00 62.88 311 SER A CA 1
ATOM 2524 C C . SER A 1 311 ? 19.692 -17.247 -66.573 1.00 62.88 311 SER A C 1
ATOM 2526 O O . SER A 1 311 ? 20.611 -16.434 -66.613 1.00 62.88 311 SER A O 1
ATOM 2528 N N . ARG A 1 312 ? 18.414 -16.878 -66.767 1.00 61.88 312 ARG A N 1
ATOM 2529 C CA . ARG A 1 312 ? 17.984 -15.476 -66.951 1.00 61.88 312 ARG A CA 1
ATOM 2530 C C . ARG A 1 312 ? 18.346 -14.647 -65.707 1.00 61.88 312 ARG A C 1
ATOM 2532 O O . ARG A 1 312 ? 18.224 -15.184 -64.607 1.00 61.88 312 ARG A O 1
ATOM 2539 N N . PRO A 1 313 ? 18.698 -13.354 -65.849 1.00 65.31 313 PRO A N 1
ATOM 2540 C CA . PRO A 1 313 ? 18.995 -12.495 -64.705 1.00 65.31 313 PRO A CA 1
ATOM 2541 C C . PRO A 1 313 ? 17.791 -12.446 -63.758 1.00 65.31 313 PRO A C 1
ATOM 2543 O O . PRO A 1 313 ? 16.700 -12.007 -64.136 1.00 65.31 313 PRO A O 1
ATOM 2546 N N . THR A 1 314 ? 17.978 -12.935 -62.534 1.00 74.00 314 THR A N 1
ATOM 2547 C CA . THR A 1 314 ? 16.986 -12.866 -61.463 1.00 74.00 314 THR A CA 1
ATOM 2548 C C . THR A 1 314 ? 17.094 -11.506 -60.779 1.00 74.00 314 THR A C 1
ATOM 2550 O O . THR A 1 314 ? 18.148 -11.097 -60.291 1.00 74.00 314 THR A O 1
ATOM 2553 N N . LEU A 1 315 ? 15.988 -10.760 -60.793 1.00 76.38 315 LEU A N 1
ATOM 2554 C CA . LEU A 1 315 ? 15.849 -9.501 -60.067 1.00 76.38 315 LEU A CA 1
ATOM 2555 C C . LEU A 1 315 ? 15.514 -9.817 -58.611 1.00 76.38 315 LEU A C 1
ATOM 2557 O O . LEU A 1 315 ? 14.449 -10.369 -58.328 1.00 76.38 315 LEU A O 1
ATOM 2561 N N . HIS A 1 316 ? 16.399 -9.433 -57.697 1.00 78.06 316 HIS A N 1
ATOM 2562 C CA . HIS A 1 316 ? 16.161 -9.538 -56.264 1.00 78.06 316 HIS A CA 1
ATOM 2563 C C . HIS A 1 316 ? 15.826 -8.169 -55.677 1.00 78.06 316 HIS A C 1
ATOM 2565 O O . HIS A 1 316 ? 16.395 -7.137 -56.044 1.00 78.06 316 HIS A O 1
ATOM 2571 N N . VAL A 1 317 ? 14.866 -8.172 -54.755 1.00 77.75 317 VAL A N 1
ATOM 2572 C CA . VAL A 1 317 ? 14.445 -6.990 -54.009 1.00 77.75 317 VAL A CA 1
ATOM 2573 C C . VAL A 1 317 ? 15.433 -6.777 -52.862 1.00 77.75 317 VAL A C 1
ATOM 2575 O O . VAL A 1 317 ? 15.490 -7.573 -51.929 1.00 77.75 317 VAL A O 1
ATOM 2578 N N . ASN A 1 318 ? 16.212 -5.702 -52.935 1.00 79.12 318 ASN A N 1
ATOM 2579 C CA . ASN A 1 318 ? 17.181 -5.299 -51.920 1.00 79.12 318 ASN A CA 1
ATOM 2580 C C . ASN A 1 318 ? 16.494 -4.448 -50.842 1.00 79.12 318 ASN A C 1
ATOM 2582 O O . ASN A 1 318 ? 16.718 -3.244 -50.727 1.00 79.12 318 ASN A O 1
ATOM 2586 N N . PHE A 1 319 ? 15.596 -5.082 -50.087 1.00 78.31 319 PHE A N 1
ATOM 2587 C CA . PHE A 1 319 ? 15.047 -4.506 -48.863 1.00 78.31 319 PHE A CA 1
ATOM 2588 C C . PHE A 1 319 ? 15.799 -5.077 -47.670 1.00 78.31 319 PHE A C 1
ATOM 2590 O O . PHE A 1 319 ? 15.615 -6.236 -47.300 1.00 78.31 319 PHE A O 1
ATOM 2597 N N . ASP A 1 320 ? 16.645 -4.244 -47.073 1.00 80.81 320 ASP A N 1
ATOM 2598 C CA . ASP A 1 320 ? 17.407 -4.621 -45.894 1.00 80.81 320 ASP A CA 1
ATOM 2599 C C . ASP A 1 320 ? 16.457 -4.878 -44.700 1.00 80.81 320 ASP A C 1
ATOM 2601 O O . ASP A 1 320 ? 15.654 -3.998 -44.357 1.00 80.81 320 ASP A O 1
ATOM 2605 N N . PRO A 1 321 ? 16.508 -6.055 -44.045 1.00 81.81 321 PRO A N 1
ATOM 2606 C CA . PRO A 1 321 ? 15.710 -6.327 -42.849 1.00 81.81 321 PRO A CA 1
ATOM 2607 C C . PRO A 1 321 ? 15.971 -5.327 -41.709 1.00 81.81 321 PRO A C 1
ATOM 2609 O O . PRO A 1 321 ? 15.062 -5.043 -40.930 1.00 81.81 321 PRO A O 1
ATOM 2612 N N . GLU A 1 322 ? 17.166 -4.742 -41.632 1.00 80.62 322 GLU A N 1
ATOM 2613 C CA . GLU A 1 322 ? 17.521 -3.711 -40.652 1.00 80.62 322 GLU A CA 1
ATOM 2614 C C . GLU A 1 322 ? 16.747 -2.405 -40.896 1.00 80.62 322 GLU A C 1
ATOM 2616 O O . GLU A 1 322 ? 16.250 -1.783 -39.958 1.00 80.62 322 GLU A O 1
ATOM 2621 N N . LEU A 1 323 ? 16.518 -2.042 -42.165 1.00 83.75 323 LEU A N 1
ATOM 2622 C CA . LEU A 1 323 ? 15.681 -0.894 -42.527 1.00 83.75 323 LEU A CA 1
ATOM 2623 C C . LEU A 1 323 ? 14.218 -1.113 -42.108 1.00 83.75 323 LEU A C 1
ATOM 2625 O O . LEU A 1 323 ? 13.569 -0.192 -41.612 1.00 83.75 323 LEU A O 1
ATOM 2629 N N . MET A 1 324 ? 13.699 -2.334 -42.262 1.00 83.25 324 MET A N 1
ATOM 2630 C CA . MET A 1 324 ? 12.349 -2.688 -41.807 1.00 83.25 324 MET A CA 1
ATOM 2631 C C . MET A 1 324 ? 12.211 -2.606 -40.282 1.00 83.25 324 MET A C 1
ATOM 2633 O O . MET A 1 324 ? 11.179 -2.148 -39.788 1.00 83.25 324 MET A O 1
ATOM 2637 N N . LEU A 1 325 ? 13.241 -3.018 -39.535 1.00 84.12 325 LEU A N 1
ATOM 2638 C CA . LEU A 1 325 ? 13.281 -2.874 -38.079 1.00 84.12 325 LEU A CA 1
ATOM 2639 C C . LEU A 1 325 ? 13.266 -1.398 -37.668 1.00 84.12 325 LEU A C 1
ATOM 2641 O O . LEU A 1 325 ? 12.421 -1.018 -36.860 1.00 84.12 325 LEU A O 1
ATOM 2645 N N . LEU A 1 326 ? 14.107 -0.562 -38.284 1.00 84.81 326 LEU A N 1
ATOM 2646 C CA . LEU A 1 326 ? 14.159 0.879 -38.014 1.00 84.81 326 LEU A CA 1
ATOM 2647 C C . LEU A 1 326 ? 12.823 1.573 -38.311 1.00 84.81 326 LEU A C 1
ATOM 2649 O O . LEU A 1 326 ? 12.319 2.326 -37.480 1.00 84.81 326 LEU A O 1
ATOM 2653 N N . LEU A 1 327 ? 12.195 1.297 -39.459 1.00 84.75 327 LEU A N 1
ATOM 2654 C CA . LEU A 1 327 ? 10.881 1.866 -39.793 1.00 84.75 327 LEU A CA 1
ATOM 2655 C C . LEU A 1 327 ? 9.804 1.438 -38.790 1.00 84.75 327 LEU A C 1
ATOM 2657 O O . LEU A 1 327 ? 8.926 2.225 -38.430 1.00 84.75 327 LEU A O 1
ATOM 2661 N N . ARG A 1 328 ? 9.885 0.197 -38.304 1.00 85.94 328 ARG A N 1
ATOM 2662 C CA . ARG A 1 328 ? 8.977 -0.318 -37.284 1.00 85.94 328 ARG A CA 1
ATOM 2663 C C . ARG A 1 328 ? 9.213 0.334 -35.921 1.00 85.94 328 ARG A C 1
ATOM 2665 O O . ARG A 1 328 ? 8.242 0.636 -35.232 1.00 85.94 328 ARG A O 1
ATOM 2672 N N . GLU A 1 329 ? 10.462 0.590 -35.541 1.00 87.25 329 GLU A N 1
ATOM 2673 C CA . GLU A 1 329 ? 10.805 1.361 -34.339 1.00 87.25 329 GLU A CA 1
ATOM 2674 C C . GLU A 1 329 ? 10.263 2.781 -34.412 1.00 87.25 329 GLU A C 1
ATOM 2676 O O . GLU A 1 329 ? 9.593 3.222 -33.483 1.00 87.25 329 GLU A O 1
ATOM 2681 N N . VAL A 1 330 ? 10.453 3.464 -35.542 1.00 86.00 330 VAL A N 1
ATOM 2682 C CA . VAL A 1 330 ? 9.888 4.800 -35.771 1.00 86.00 330 VAL A CA 1
ATOM 2683 C C . VAL A 1 330 ? 8.370 4.785 -35.655 1.00 86.00 330 VAL A C 1
ATOM 2685 O O . VAL A 1 330 ? 7.801 5.684 -35.047 1.00 86.00 330 VAL A O 1
ATOM 2688 N N . HIS A 1 331 ? 7.702 3.763 -36.189 1.00 85.44 331 HIS A N 1
ATOM 2689 C CA . HIS A 1 331 ? 6.256 3.629 -36.051 1.00 85.44 331 HIS A CA 1
ATOM 2690 C C . HIS A 1 331 ? 5.823 3.447 -34.587 1.00 85.44 331 HIS A C 1
ATOM 2692 O O . HIS A 1 331 ? 4.868 4.082 -34.149 1.00 85.44 331 HIS A O 1
ATOM 2698 N N . TYR A 1 332 ? 6.518 2.614 -33.809 1.00 82.50 332 TYR A N 1
ATOM 2699 C CA . TYR A 1 332 ? 6.185 2.393 -32.397 1.00 82.50 332 TYR A CA 1
ATOM 2700 C C . TYR A 1 332 ? 6.509 3.586 -31.492 1.00 82.50 332 TYR A C 1
ATOM 2702 O O . TYR A 1 332 ? 5.781 3.830 -30.534 1.00 82.50 332 TYR A O 1
ATOM 2710 N N . LEU A 1 333 ? 7.581 4.321 -31.786 1.00 81.50 333 LEU A N 1
ATOM 2711 C CA . LEU A 1 333 ? 8.009 5.489 -31.013 1.00 81.50 333 LEU A CA 1
ATOM 2712 C C . LEU A 1 333 ? 7.279 6.768 -31.446 1.00 81.50 333 LEU A C 1
ATOM 2714 O O . LEU A 1 333 ? 7.032 7.645 -30.628 1.00 81.50 333 LEU A O 1
ATOM 2718 N N . GLY A 1 334 ? 6.909 6.876 -32.722 1.00 73.69 334 GLY A N 1
ATOM 2719 C CA . GLY A 1 334 ? 6.111 7.979 -33.261 1.00 73.69 334 GLY A CA 1
ATOM 2720 C C . GLY A 1 334 ? 4.605 7.800 -33.059 1.00 73.69 334 GLY A C 1
ATOM 2721 O O . GLY A 1 334 ? 3.868 8.783 -33.030 1.00 73.69 334 GLY A O 1
ATOM 2722 N N . GLY A 1 335 ? 4.134 6.561 -32.905 1.00 64.44 335 GLY A N 1
ATOM 2723 C CA . GLY A 1 335 ? 2.751 6.254 -32.572 1.00 64.44 335 GLY A CA 1
ATOM 2724 C C . GLY A 1 335 ? 2.455 6.529 -31.099 1.00 64.44 335 GLY A C 1
ATOM 2725 O O . GLY A 1 335 ? 3.091 5.972 -30.205 1.00 64.44 335 GLY A O 1
ATOM 2726 N N . GLU A 1 336 ? 1.416 7.324 -30.833 1.00 50.41 336 GLU A N 1
ATOM 2727 C CA . GLU A 1 336 ? 0.905 7.664 -29.490 1.00 50.41 336 GLU A CA 1
ATOM 2728 C C . GLU A 1 336 ? 0.562 6.447 -28.602 1.00 50.41 336 GLU A C 1
ATOM 2730 O O . GLU A 1 336 ? 0.258 6.596 -27.421 1.00 50.41 336 GLU A O 1
ATOM 2735 N N . THR A 1 337 ? 0.608 5.226 -29.134 1.00 52.09 337 THR A N 1
ATOM 2736 C CA . THR A 1 337 ? 0.199 3.999 -28.445 1.00 52.09 337 THR A CA 1
ATOM 2737 C C . THR A 1 337 ? 1.214 3.463 -27.435 1.00 52.09 337 THR A C 1
ATOM 2739 O O . THR A 1 337 ? 0.790 2.790 -26.500 1.00 52.09 337 THR A O 1
ATOM 2742 N N . ILE A 1 338 ? 2.515 3.760 -27.561 1.00 51.25 338 ILE A N 1
ATOM 2743 C CA . ILE A 1 338 ? 3.541 3.250 -26.621 1.00 51.25 338 ILE A CA 1
ATOM 2744 C C . ILE A 1 338 ? 4.145 4.351 -25.744 1.00 51.25 338 ILE A C 1
ATOM 2746 O O . ILE A 1 338 ? 4.520 4.078 -24.604 1.00 51.25 338 ILE A O 1
ATOM 2750 N N . LEU A 1 339 ? 4.183 5.599 -26.221 1.00 52.56 339 LEU A N 1
ATOM 2751 C CA . LEU A 1 339 ? 4.762 6.745 -25.500 1.00 52.56 339 LEU A CA 1
ATOM 2752 C C . LEU A 1 339 ? 3.724 7.794 -25.062 1.00 52.56 339 LEU A C 1
ATOM 2754 O O . LEU A 1 339 ? 4.062 8.724 -24.335 1.00 52.56 339 LEU A O 1
ATOM 2758 N N . GLY A 1 340 ? 2.448 7.618 -25.422 1.00 39.31 340 GLY A N 1
ATOM 2759 C CA . GLY A 1 340 ? 1.356 8.482 -24.980 1.00 39.31 340 GLY A CA 1
ATOM 2760 C C . GLY A 1 340 ? 1.150 8.430 -23.466 1.00 39.31 340 GLY A C 1
ATOM 2761 O O . GLY A 1 340 ? 1.201 7.371 -22.828 1.00 39.31 340 GLY A O 1
ATOM 2762 N N . THR A 1 341 ? 0.954 9.609 -22.894 1.00 38.66 341 THR A N 1
ATOM 2763 C CA . THR A 1 341 ? 0.640 9.880 -21.495 1.00 38.66 341 THR A CA 1
ATOM 2764 C C . THR A 1 341 ? -0.560 9.073 -20.998 1.00 38.66 341 THR A C 1
ATOM 2766 O O . THR A 1 341 ? -1.495 8.749 -21.728 1.00 38.66 341 THR A O 1
ATOM 2769 N N . SER A 1 342 ? -0.528 8.746 -19.708 1.00 44.88 342 SER A N 1
ATOM 2770 C CA . SER A 1 342 ? -1.646 8.181 -18.958 1.00 44.88 342 SER A CA 1
ATOM 2771 C C . SER A 1 342 ? -2.945 8.956 -19.215 1.00 44.88 342 SER A C 1
ATOM 2773 O O . SER A 1 342 ? -3.078 10.086 -18.754 1.00 44.88 342 SER A O 1
ATOM 2775 N N . SER A 1 343 ? -3.901 8.367 -19.934 1.00 35.47 343 SER A N 1
ATOM 2776 C CA . SER A 1 343 ? -5.340 8.664 -19.801 1.00 35.47 343 SER A CA 1
ATOM 2777 C C . SER A 1 343 ? -6.194 7.820 -20.755 1.00 35.47 343 SER A C 1
ATOM 2779 O O . SER A 1 343 ? -7.041 8.342 -21.472 1.00 35.47 343 SER A O 1
ATOM 2781 N N . ARG A 1 344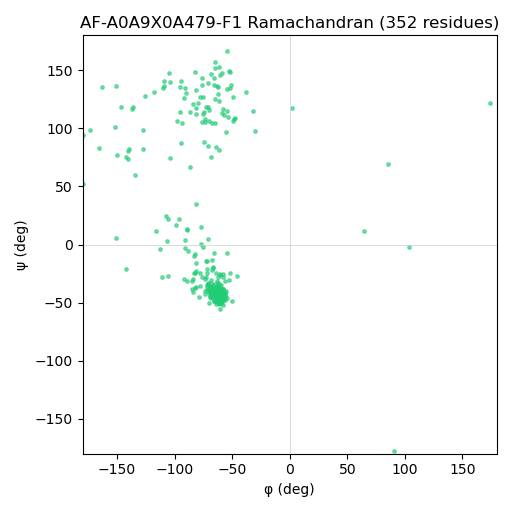 ? -6.033 6.493 -20.769 1.00 28.30 344 ARG A N 1
ATOM 2782 C CA . ARG A 1 344 ? -7.138 5.623 -21.202 1.00 28.30 344 ARG A CA 1
ATOM 2783 C C . ARG A 1 344 ? -7.263 4.440 -20.246 1.00 28.30 344 ARG A C 1
ATOM 2785 O O . ARG A 1 344 ? -6.300 3.686 -20.124 1.00 28.30 344 ARG A O 1
ATOM 2792 N N . PRO A 1 345 ? -8.399 4.284 -19.544 1.00 32.41 345 PRO A N 1
ATOM 2793 C CA . PRO A 1 345 ? -8.663 3.059 -18.810 1.00 32.41 345 PRO A CA 1
ATOM 2794 C C . PRO A 1 345 ? -8.733 1.896 -19.806 1.00 32.41 345 PRO A C 1
ATOM 2796 O O . PRO A 1 345 ? -9.319 2.020 -20.884 1.00 32.41 345 PRO A O 1
ATOM 2799 N N . CYS A 1 346 ? -8.093 0.782 -19.453 1.00 30.12 346 CYS A N 1
ATOM 2800 C CA . CYS A 1 346 ? -8.161 -0.469 -20.199 1.00 30.12 346 CYS A CA 1
ATOM 2801 C C . CYS A 1 346 ? -9.634 -0.858 -20.462 1.00 30.12 346 CYS A C 1
ATOM 2803 O O . CYS A 1 346 ? -10.429 -0.805 -19.524 1.00 30.12 346 CYS A O 1
ATOM 2805 N N . PRO A 1 347 ? -10.014 -1.320 -21.670 1.00 29.62 347 PRO A N 1
ATOM 2806 C CA . PRO A 1 347 ? -11.403 -1.685 -21.983 1.00 29.62 347 PRO A CA 1
ATOM 2807 C C . PRO A 1 347 ? -11.920 -2.965 -21.298 1.00 29.62 347 PRO A C 1
ATOM 2809 O O . PRO A 1 347 ? -13.033 -3.393 -21.581 1.00 29.62 347 PRO A O 1
ATOM 2812 N N . CYS A 1 348 ? -11.151 -3.605 -20.413 1.00 32.31 348 CYS A N 1
ATOM 2813 C CA . CYS A 1 348 ? -11.485 -4.936 -19.893 1.00 32.31 348 CYS A CA 1
ATOM 2814 C C . CYS A 1 348 ? -12.366 -4.950 -18.626 1.00 32.31 348 CYS A C 1
ATOM 2816 O O . CYS A 1 348 ? -12.490 -5.999 -18.004 1.00 32.31 348 CYS A O 1
ATOM 2818 N N . THR A 1 349 ? -12.992 -3.837 -18.230 1.00 34.03 349 THR A N 1
ATOM 2819 C CA . THR A 1 349 ? -13.943 -3.804 -17.093 1.00 34.03 349 THR A CA 1
ATOM 2820 C C . THR A 1 349 ? -15.382 -3.437 -17.474 1.00 34.03 349 THR A C 1
ATOM 2822 O O . THR A 1 349 ? -16.203 -3.214 -16.591 1.00 34.03 349 THR A O 1
ATOM 2825 N N . ALA A 1 350 ? -15.733 -3.414 -18.764 1.00 34.09 350 ALA A N 1
ATOM 2826 C CA . ALA A 1 350 ? -17.070 -3.000 -19.209 1.00 34.09 350 ALA A CA 1
ATOM 2827 C C . ALA A 1 350 ? -18.121 -4.125 -19.339 1.00 34.09 350 ALA A C 1
ATOM 2829 O O . ALA A 1 350 ? -19.244 -3.834 -19.738 1.00 34.09 350 ALA A O 1
ATOM 2830 N N . GLU A 1 351 ? -17.828 -5.379 -18.978 1.00 33.69 351 GLU A N 1
ATOM 2831 C CA . GLU A 1 351 ? -18.825 -6.465 -19.046 1.00 33.69 351 GLU A CA 1
ATOM 2832 C C . GLU A 1 351 ? -18.847 -7.348 -17.793 1.00 33.69 351 GLU A C 1
ATOM 2834 O O . GLU A 1 351 ? -18.655 -8.553 -17.865 1.00 33.69 351 GLU A O 1
ATOM 2839 N N . ILE A 1 352 ? -19.118 -6.756 -16.626 1.00 36.94 352 ILE A N 1
ATOM 2840 C CA . ILE A 1 352 ? -19.783 -7.469 -15.520 1.00 36.94 352 ILE A CA 1
ATOM 2841 C C . ILE A 1 352 ? -20.775 -6.496 -14.873 1.00 36.94 352 ILE A C 1
ATOM 2843 O O . ILE A 1 352 ? -20.513 -5.914 -13.828 1.00 36.94 352 ILE A O 1
ATOM 2847 N N . ASN A 1 353 ? -21.876 -6.238 -15.575 1.00 33.34 353 ASN A N 1
ATOM 2848 C CA . ASN A 1 353 ? -23.157 -5.831 -14.996 1.00 33.34 353 ASN A CA 1
ATOM 2849 C C . ASN A 1 353 ? -24.240 -5.983 -16.072 1.00 33.34 353 ASN A C 1
ATOM 2851 O O . ASN A 1 353 ? -24.601 -5.039 -16.780 1.00 33.34 353 ASN A O 1
ATOM 2855 N N . ARG A 1 354 ? -24.727 -7.216 -16.197 1.00 35.25 354 ARG A N 1
ATOM 2856 C CA . ARG A 1 354 ? -26.107 -7.523 -16.563 1.00 35.25 354 ARG A CA 1
ATOM 2857 C C . ARG A 1 354 ? -26.620 -8.606 -15.641 1.00 35.25 354 ARG A C 1
ATOM 2859 O O . ARG A 1 354 ? -25.829 -9.538 -15.374 1.00 35.25 354 ARG A O 1
#

Solvent-accessible surface area (backbone atoms only — not comparable to full-atom values): 21551 Å² total; per-residue (Å²): 140,82,87,86,77,86,76,80,80,78,80,77,90,73,87,90,71,83,88,64,81,78,88,70,92,79,89,84,79,85,90,84,83,80,91,78,91,72,89,75,74,86,75,69,67,71,83,85,49,96,62,78,62,96,84,37,68,68,57,55,54,49,49,47,41,51,53,45,51,50,53,51,48,51,53,52,52,54,48,53,33,59,51,52,45,55,67,38,58,73,62,68,80,77,51,61,78,68,52,49,50,48,52,48,50,49,49,53,54,49,55,49,50,50,49,60,60,66,68,50,94,64,67,83,84,46,61,87,61,49,70,66,50,50,54,53,50,49,52,46,52,52,53,51,53,52,48,44,51,52,49,37,50,52,49,55,52,35,50,70,67,38,87,46,67,68,54,44,53,49,53,45,57,61,39,43,69,49,52,73,38,67,72,33,40,63,71,38,43,68,57,46,53,51,48,50,51,51,49,38,50,51,50,51,53,47,47,54,52,46,68,73,30,68,89,63,54,84,81,54,88,95,51,43,70,70,55,36,45,50,52,51,52,50,50,52,50,51,63,56,46,52,55,53,54,50,43,55,70,71,42,57,68,61,47,54,61,69,69,23,44,52,37,52,50,55,51,51,51,53,52,50,53,50,52,50,51,48,52,48,52,52,52,50,48,59,66,52,47,58,61,50,51,61,55,60,70,70,52,65,58,64,43,71,51,79,73,54,97,91,51,79,68,54,78,42,76,51,71,57,70,66,58,54,44,52,55,49,36,48,48,49,70,70,33,64,85,73,71,51,75,96,82,74,83,74,82,87,74,80,84,84,84,131

Nearest PDB structures (foldseek):
  8glv-assembly1_Kr  TM=8.934E-01  e=1.323E-12  Chlamydomonas reinhardtii
  8glv-assembly1_Ln  TM=8.771E-01  e=6.530E-12  Chlamydomonas reinhardtii
  8bx8-assembly1_B  TM=8.811E-01  e=7.174E-12  Tetrahymena thermophila
  7k5b-assembly1_B  TM=8.775E-01  e=3.541E-11  Tetrahymena thermophila
  8glv-assembly1_Cn  TM=6.042E-01  e=2.424E-09  Chlamydomonas reinhardtii

Organism: NCBI:txid174260

pLDDT: mean 74.35, std 19.92, range [27.09, 95.25]

Radius of gyration: 35.45 Å; Cα contacts (8 Å, |Δi|>4): 182; chains: 1; bounding box: 61×69×125 Å